Protein AF-0000000066263492 (afdb_homodimer)

pLDDT: mean 86.63, std 15.53, range [42.28, 98.81]

Structure (mmCIF, N/CA/C/O backbone):
data_AF-0000000066263492-model_v1
#
loop_
_entity.id
_entity.type
_entity.pdbx_description
1 polymer 'Golgi apparatus membrane protein tvp15'
#
loop_
_atom_site.group_PDB
_atom_site.id
_atom_site.type_symbol
_atom_site.label_atom_id
_atom_site.label_alt_id
_atom_site.label_comp_id
_atom_site.label_asym_id
_atom_site.label_entity_id
_atom_site.label_seq_id
_atom_site.pdbx_PDB_ins_code
_atom_site.Cartn_x
_atom_site.Cartn_y
_atom_site.Cartn_z
_atom_site.occupancy
_atom_site.B_iso_or_equiv
_atom_site.auth_seq_id
_atom_site.auth_comp_id
_atom_site.auth_asym_id
_atom_site.auth_atom_id
_atom_site.pdbx_PDB_model_num
ATOM 1 N N . MET A 1 1 ? -30.781 4.098 5.168 1 52.62 1 MET A N 1
ATOM 2 C CA . MET A 1 1 ? -29.562 3.947 5.945 1 52.62 1 MET A CA 1
ATOM 3 C C . MET A 1 1 ? -28.641 5.141 5.73 1 52.62 1 MET A C 1
ATOM 5 O O . MET A 1 1 ? -28.5 5.637 4.609 1 52.62 1 MET A O 1
ATOM 9 N N . ASP A 1 2 ? -28.203 5.852 6.75 1 71.56 2 ASP A N 1
ATOM 10 C CA . ASP A 1 2 ? -27.266 6.969 6.719 1 71.56 2 ASP A CA 1
ATOM 11 C C . ASP A 1 2 ? -26 6.598 5.945 1 71.56 2 ASP A C 1
ATOM 13 O O . ASP A 1 2 ? -25.438 5.516 6.141 1 71.56 2 ASP A O 1
ATOM 17 N N . LYS A 1 3 ? -25.781 7.125 4.801 1 74.19 3 LYS A N 1
ATOM 18 C CA . LYS A 1 3 ? -24.672 6.852 3.898 1 74.19 3 LYS A CA 1
ATOM 19 C C . LYS A 1 3 ? -23.375 6.645 4.672 1 74.19 3 LYS A C 1
ATOM 21 O O . LYS A 1 3 ? -22.516 5.875 4.25 1 74.19 3 LYS A O 1
ATOM 26 N N . THR A 1 4 ? -23.234 7.254 5.77 1 74.31 4 THR A N 1
ATOM 27 C CA . THR A 1 4 ? -22.062 7.066 6.609 1 74.31 4 THR A CA 1
ATOM 28 C C . THR A 1 4 ? -21.984 5.633 7.125 1 74.31 4 THR A C 1
ATOM 30 O O . THR A 1 4 ? -20.906 5.047 7.191 1 74.31 4 THR A O 1
ATOM 33 N N . LYS A 1 5 ? -23.219 5.207 7.375 1 83.38 5 LYS A N 1
ATOM 34 C CA . LYS A 1 5 ? -23.25 3.836 7.879 1 83.38 5 LYS A CA 1
ATOM 35 C C . LYS A 1 5 ? -22.953 2.832 6.77 1 83.38 5 LYS A C 1
ATOM 37 O O . LYS A 1 5 ? -22.375 1.775 7.02 1 83.38 5 LYS A O 1
ATOM 42 N N . MET A 1 6 ? -23.328 3.246 5.582 1 85.31 6 MET A N 1
ATOM 43 C CA . MET A 1 6 ? -23.062 2.371 4.445 1 85.31 6 MET A CA 1
ATOM 44 C C . MET A 1 6 ? -21.562 2.258 4.184 1 85.31 6 MET A C 1
ATOM 46 O O . MET A 1 6 ? -21.047 1.155 4.008 1 85.31 6 MET A O 1
ATOM 50 N N . PHE A 1 7 ? -20.859 3.367 4.211 1 89.06 7 PHE A N 1
ATOM 51 C CA . PHE A 1 7 ? -19.422 3.35 3.957 1 89.06 7 PHE A CA 1
ATOM 52 C C . PHE A 1 7 ? -18.688 2.646 5.086 1 89.06 7 PHE A C 1
ATOM 54 O O . PHE A 1 7 ? -17.688 1.957 4.848 1 89.06 7 PHE A O 1
ATOM 61 N N . SER A 1 8 ? -19.172 2.871 6.25 1 89.88 8 SER A N 1
ATOM 62 C CA . SER A 1 8 ? -18.562 2.178 7.379 1 89.88 8 SER A CA 1
ATOM 63 C C . SER A 1 8 ? -18.734 0.667 7.254 1 89.88 8 SER A C 1
A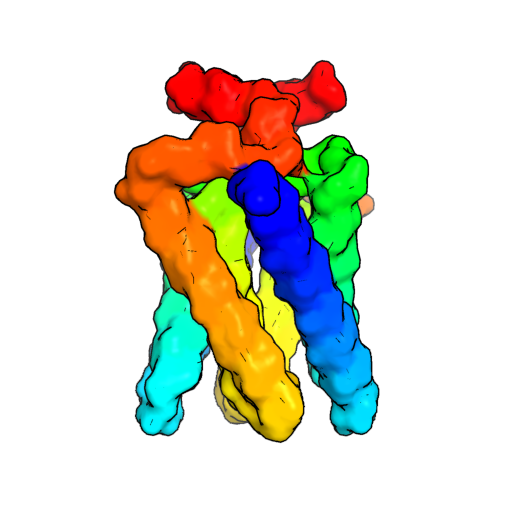TOM 65 O O . SER A 1 8 ? -17.812 -0.091 7.551 1 89.88 8 SER A O 1
ATOM 67 N N . ALA A 1 9 ? -19.875 0.256 6.848 1 92.75 9 ALA A N 1
ATOM 68 C CA . ALA A 1 9 ? -20.141 -1.168 6.645 1 92.75 9 ALA A CA 1
ATOM 69 C C . ALA A 1 9 ? -19.25 -1.736 5.543 1 92.75 9 ALA A C 1
ATOM 71 O O . ALA A 1 9 ? -18.703 -2.842 5.676 1 92.75 9 ALA A O 1
ATOM 72 N N . ILE A 1 10 ? -19.078 -1.008 4.465 1 95.12 10 ILE A N 1
ATOM 73 C CA . ILE A 1 10 ? -18.219 -1.428 3.371 1 95.12 10 ILE A CA 1
ATOM 74 C C . ILE A 1 10 ? -16.781 -1.562 3.873 1 95.12 10 ILE A C 1
ATOM 76 O O . ILE A 1 10 ? -16.109 -2.561 3.6 1 95.12 10 ILE A O 1
ATOM 80 N N . ASN A 1 11 ? -16.328 -0.599 4.637 1 95.44 11 ASN A N 1
ATOM 81 C CA . ASN A 1 11 ? -14.961 -0.639 5.168 1 95.44 11 ASN A CA 1
ATOM 82 C C . ASN A 1 11 ? -14.758 -1.829 6.102 1 95.44 11 ASN A C 1
ATOM 84 O O . ASN A 1 11 ? -13.711 -2.48 6.062 1 95.44 11 ASN A O 1
ATOM 88 N N . LEU A 1 12 ? -15.742 -2.082 6.934 1 96.19 12 LEU A N 1
ATOM 89 C CA . LEU A 1 12 ? -15.664 -3.244 7.812 1 96.19 12 LEU A CA 1
ATOM 90 C C . LEU A 1 12 ? -15.633 -4.535 7.004 1 96.19 12 LEU A C 1
ATOM 92 O O . LEU A 1 12 ? -14.867 -5.449 7.32 1 96.19 12 LEU A O 1
ATOM 96 N N . GLY A 1 13 ? -16.438 -4.57 6.008 1 97.88 13 GLY A N 1
ATOM 97 C CA . GLY A 1 13 ? -16.438 -5.723 5.125 1 97.88 13 GLY A CA 1
ATOM 98 C C . GLY A 1 13 ? -15.117 -5.934 4.414 1 97.88 13 GLY A C 1
ATOM 99 O O . GLY A 1 13 ? -14.578 -7.043 4.402 1 97.88 13 GLY A O 1
ATOM 100 N N . VAL A 1 14 ? -14.602 -4.844 3.846 1 98.38 14 VAL A N 1
ATOM 101 C CA . VAL A 1 14 ? -13.32 -4.902 3.139 1 98.38 14 VAL A CA 1
ATOM 102 C C . VAL A 1 14 ? -12.219 -5.34 4.098 1 98.38 14 VAL A C 1
ATOM 104 O O . VAL A 1 14 ? -11.414 -6.215 3.771 1 98.38 14 VAL A O 1
ATOM 107 N N . GLY A 1 15 ? -12.18 -4.707 5.262 1 98.44 15 GLY A N 1
ATOM 108 C CA . GLY A 1 15 ? -11.211 -5.133 6.258 1 98.44 15 GLY A CA 1
ATOM 109 C C . GLY A 1 15 ? -11.336 -6.602 6.621 1 98.44 15 GLY A C 1
ATOM 110 O O . GLY A 1 15 ? -10.328 -7.301 6.746 1 98.44 15 GLY A O 1
ATOM 111 N N . GLY A 1 16 ? -12.531 -7.043 6.809 1 98.62 16 GLY A N 1
ATOM 112 C CA . GLY A 1 16 ? -12.766 -8.453 7.086 1 98.62 16 GLY A CA 1
ATOM 113 C C . GLY A 1 16 ? -12.266 -9.367 5.984 1 98.62 16 GLY A C 1
ATOM 114 O O . GLY A 1 16 ? -11.695 -10.422 6.258 1 98.62 16 GLY A O 1
ATOM 115 N N . ILE A 1 17 ? -12.5 -8.961 4.785 1 98.81 17 ILE A N 1
ATOM 116 C CA . ILE A 1 17 ? -12.031 -9.734 3.641 1 98.81 17 ILE A CA 1
ATOM 117 C C . ILE A 1 17 ? -10.508 -9.805 3.648 1 98.81 17 ILE A C 1
ATOM 119 O O . ILE A 1 17 ? -9.93 -10.859 3.373 1 98.81 17 ILE A O 1
ATOM 123 N N . PHE A 1 18 ? -9.844 -8.672 3.932 1 98.81 18 PHE A N 1
ATOM 124 C CA . PHE A 1 18 ? -8.391 -8.688 4.027 1 98.81 18 PHE A CA 1
ATOM 125 C C . PHE A 1 18 ? -7.922 -9.695 5.07 1 98.81 18 PHE A C 1
ATOM 127 O O . PHE A 1 18 ? -7.062 -10.539 4.793 1 98.81 18 PHE A O 1
ATOM 134 N N . VAL A 1 19 ? -8.523 -9.672 6.219 1 98.62 19 VAL A N 1
ATOM 135 C CA . VAL A 1 19 ? -8.109 -10.547 7.312 1 98.62 19 VAL A CA 1
ATOM 136 C C . VAL A 1 19 ? -8.359 -12 6.926 1 98.62 19 VAL A C 1
ATOM 138 O O . VAL A 1 19 ? -7.473 -12.852 7.082 1 98.62 19 VAL A O 1
ATOM 141 N N . LEU A 1 20 ? -9.484 -12.234 6.391 1 98.44 20 LEU A N 1
ATOM 142 C CA . LEU A 1 20 ? -9.82 -13.594 5.965 1 98.44 20 LEU A CA 1
ATOM 143 C C . LEU A 1 20 ? -8.852 -14.078 4.891 1 98.44 20 LEU A C 1
ATOM 145 O O . LEU A 1 20 ? -8.352 -15.203 4.969 1 98.44 20 LEU A O 1
ATOM 149 N N . SER A 1 21 ? -8.609 -13.305 3.922 1 98.31 21 SER A N 1
ATOM 150 C CA . SER A 1 21 ? -7.727 -13.672 2.822 1 98.31 21 SER A CA 1
ATOM 151 C C . SER A 1 21 ? -6.305 -13.914 3.316 1 98.31 21 SER A C 1
ATOM 153 O O . SER A 1 21 ? -5.617 -14.812 2.83 1 98.31 21 SER A O 1
ATOM 155 N N . GLY A 1 22 ? -5.871 -13.062 4.23 1 97.75 22 GLY A N 1
ATOM 156 C CA . GLY A 1 22 ? -4.57 -13.297 4.832 1 97.75 22 GLY A CA 1
ATOM 157 C C . GLY A 1 22 ? -4.477 -14.633 5.547 1 97.75 22 GLY A C 1
ATOM 158 O O . GLY A 1 22 ? -3.484 -15.352 5.398 1 97.75 22 GLY A O 1
ATOM 159 N N . PHE A 1 23 ? -5.523 -14.945 6.246 1 97.12 23 PHE A N 1
ATOM 160 C CA . PHE A 1 23 ? -5.539 -16.219 6.957 1 97.12 23 PHE A CA 1
ATOM 161 C C . PHE A 1 23 ? -5.504 -17.391 5.977 1 97.12 23 PHE A C 1
ATOM 163 O O . PHE A 1 23 ? -4.809 -18.375 6.203 1 97.12 23 PHE A O 1
ATOM 170 N N . ILE A 1 24 ? -6.25 -17.281 4.957 1 96.19 24 ILE A N 1
ATOM 171 C CA . ILE A 1 24 ? -6.25 -18.328 3.941 1 96.19 24 ILE A CA 1
ATOM 172 C C . ILE A 1 24 ? -4.844 -18.484 3.367 1 96.19 24 ILE A C 1
ATOM 174 O O . ILE A 1 24 ? -4.371 -19.609 3.178 1 96.19 24 ILE A O 1
ATOM 178 N N . LYS A 1 25 ? -4.207 -17.359 3.141 1 94.69 25 LYS A N 1
ATOM 179 C CA . LYS A 1 25 ? -2.875 -17.375 2.541 1 94.69 25 LYS A CA 1
ATOM 180 C C . LYS A 1 25 ? -1.855 -18.016 3.48 1 94.69 25 LYS A C 1
ATOM 182 O O . LYS A 1 25 ? -0.851 -18.578 3.029 1 94.69 25 LYS A O 1
ATOM 187 N N . LEU A 1 26 ? -2.08 -18.016 4.785 1 93.88 26 LEU A N 1
ATOM 188 C CA . LEU A 1 26 ? -1.185 -18.625 5.754 1 93.88 26 LEU A CA 1
ATOM 189 C C . LEU A 1 26 ? -1.15 -20.141 5.574 1 93.88 26 LEU A C 1
ATOM 191 O O . LEU A 1 26 ? -0.164 -20.797 5.93 1 93.88 26 LEU A O 1
ATOM 195 N N . PHE A 1 27 ? -2.139 -20.75 4.992 1 90.94 27 PHE A N 1
ATOM 196 C CA . PHE A 1 27 ? -2.252 -22.203 4.871 1 90.94 27 PHE A CA 1
ATOM 197 C C . PHE A 1 27 ? -1.495 -22.703 3.646 1 90.94 27 PHE A C 1
ATOM 199 O O . PHE A 1 27 ? -1.379 -23.906 3.436 1 90.94 27 PHE A O 1
ATOM 206 N N . SER A 1 28 ? -0.99 -21.828 2.812 1 85.19 28 SER A N 1
ATOM 207 C CA . SER A 1 28 ? -0.169 -22.25 1.681 1 85.19 28 SER A CA 1
ATOM 208 C C . SER A 1 28 ? 1.182 -22.781 2.145 1 85.19 28 SER A C 1
ATOM 210 O O . SER A 1 28 ? 1.917 -23.391 1.363 1 85.19 28 SER A O 1
ATOM 212 N N . PHE A 1 29 ? 1.51 -22.656 3.414 1 84.5 29 PHE A N 1
ATOM 213 C CA . PHE A 1 29 ? 2.699 -23.203 4.059 1 84.5 29 PHE A CA 1
ATOM 214 C C . PHE A 1 29 ? 3.957 -22.812 3.291 1 84.5 29 PHE A C 1
ATOM 216 O O . PHE A 1 29 ? 4.77 -23.672 2.947 1 84.5 29 PHE A O 1
ATOM 223 N N . SER A 1 30 ? 4.164 -21.656 2.824 1 90.81 30 SER A N 1
ATOM 224 C CA . SER A 1 30 ? 5.344 -21.016 2.25 1 90.81 30 SER A CA 1
ATOM 225 C C . SER A 1 30 ? 5.727 -19.75 3.029 1 90.81 30 SER A C 1
ATOM 227 O O . SER A 1 30 ? 4.859 -18.969 3.412 1 90.81 30 SER A O 1
ATOM 229 N N . PHE A 1 31 ? 7.004 -19.656 3.262 1 92.38 31 PHE A N 1
ATOM 230 C CA . PHE A 1 31 ? 7.5 -18.531 4.043 1 92.38 31 PHE A CA 1
ATOM 231 C C . PHE A 1 31 ? 7.094 -17.203 3.406 1 92.38 31 PHE A C 1
ATOM 233 O O . PHE A 1 31 ? 6.656 -16.281 4.098 1 92.38 31 PHE A O 1
ATOM 240 N N . VAL A 1 32 ? 7.258 -17.125 2.078 1 92.25 32 VAL A N 1
ATOM 241 C CA . VAL A 1 32 ? 6.957 -15.875 1.377 1 92.25 32 VAL A CA 1
ATOM 242 C C . VAL A 1 32 ? 5.465 -15.57 1.485 1 92.25 32 VAL A C 1
ATOM 244 O O . VAL A 1 32 ? 5.074 -14.422 1.719 1 92.25 32 VAL A O 1
ATOM 247 N N . ASN A 1 33 ? 4.641 -16.609 1.447 1 93.06 33 ASN A N 1
ATOM 248 C CA . ASN A 1 33 ? 3.199 -16.438 1.579 1 93.06 33 ASN A CA 1
ATOM 249 C C . ASN A 1 33 ? 2.812 -16.016 2.994 1 93.06 33 ASN A C 1
ATOM 251 O O . ASN A 1 33 ? 1.877 -15.234 3.18 1 93.06 33 ASN A O 1
ATOM 255 N N . ALA A 1 34 ? 3.527 -16.562 3.871 1 95.19 34 ALA A N 1
ATOM 256 C CA . ALA A 1 34 ? 3.246 -16.188 5.254 1 95.19 34 ALA A CA 1
ATOM 257 C C . ALA A 1 34 ? 3.531 -14.711 5.492 1 95.19 34 ALA A C 1
ATOM 259 O O . ALA A 1 34 ? 2.756 -14.016 6.156 1 95.19 34 ALA A O 1
ATOM 260 N N . LEU A 1 35 ? 4.652 -14.289 4.93 1 96.38 35 LEU A N 1
ATOM 261 C CA . LEU A 1 35 ? 4.996 -12.875 5.078 1 96.38 35 LEU A CA 1
ATOM 262 C C . LEU A 1 35 ? 3.943 -11.984 4.426 1 96.38 35 LEU A C 1
ATOM 264 O O . LEU A 1 35 ? 3.488 -11.016 5.027 1 96.38 35 LEU A O 1
ATOM 268 N N . LEU A 1 36 ? 3.594 -12.32 3.273 1 97.12 36 LEU A N 1
ATOM 269 C CA . LEU A 1 36 ? 2.582 -11.555 2.557 1 97.12 36 LEU A CA 1
ATOM 270 C C . LEU A 1 36 ? 1.249 -11.586 3.299 1 97.12 36 LEU A C 1
ATOM 272 O O . LEU A 1 36 ? 0.553 -10.57 3.379 1 97.12 36 LEU A O 1
ATOM 276 N N . ALA A 1 37 ? 0.917 -12.766 3.852 1 97.62 37 ALA A N 1
ATOM 277 C CA . ALA A 1 37 ? -0.315 -12.93 4.621 1 97.62 37 ALA A CA 1
ATOM 278 C C . ALA A 1 37 ? -0.345 -11.984 5.816 1 97.62 37 ALA A C 1
ATOM 280 O O . ALA A 1 37 ? -1.379 -11.383 6.113 1 97.62 37 ALA A O 1
ATOM 281 N N . LEU A 1 38 ? 0.738 -11.883 6.426 1 98.06 38 LEU A N 1
ATOM 282 C CA . LEU A 1 38 ? 0.81 -11.008 7.59 1 98.06 38 LEU A CA 1
ATOM 283 C C . LEU A 1 38 ? 0.554 -9.555 7.199 1 98.06 38 LEU A C 1
ATOM 285 O O . LEU A 1 38 ? -0.16 -8.836 7.898 1 98.06 38 LEU A O 1
ATOM 289 N N . PHE A 1 39 ? 1.12 -9.156 6.094 1 98.44 39 PHE A N 1
ATOM 290 C CA . PHE A 1 39 ? 0.859 -7.801 5.617 1 98.44 39 PHE A CA 1
ATOM 291 C C . PHE A 1 39 ? -0.624 -7.605 5.324 1 98.44 39 PHE A C 1
ATOM 293 O O . PHE A 1 39 ? -1.212 -6.598 5.719 1 98.44 39 PHE A O 1
ATOM 300 N N . ILE A 1 40 ? -1.222 -8.547 4.684 1 98.56 40 ILE A N 1
ATOM 301 C CA . ILE A 1 40 ? -2.625 -8.445 4.301 1 98.56 40 ILE A CA 1
ATOM 302 C C . ILE A 1 40 ? -3.498 -8.383 5.551 1 98.56 40 ILE A C 1
ATOM 304 O O . ILE A 1 40 ? -4.453 -7.602 5.613 1 98.56 40 ILE A O 1
ATOM 308 N N . ILE A 1 41 ? -3.145 -9.094 6.551 1 98.62 41 ILE A N 1
ATOM 309 C CA . ILE A 1 41 ? -3.887 -9.102 7.805 1 98.62 41 ILE A CA 1
ATOM 310 C C . ILE A 1 41 ? -3.734 -7.75 8.5 1 98.62 41 ILE A C 1
ATOM 312 O O . ILE A 1 41 ? -4.715 -7.184 8.992 1 98.62 41 ILE A O 1
ATOM 316 N N . VAL A 1 42 ? -2.562 -7.234 8.508 1 97.88 42 VAL A N 1
ATOM 317 C CA . VAL A 1 42 ? -2.318 -5.938 9.133 1 97.88 42 VAL A CA 1
ATOM 318 C C . VAL A 1 42 ? -3.135 -4.859 8.422 1 97.88 42 VAL A C 1
ATOM 320 O O . VAL A 1 42 ? -3.752 -4.012 9.078 1 97.88 42 VAL A O 1
ATOM 323 N N . PHE A 1 43 ? -3.168 -4.898 7.117 1 98.06 43 PHE A N 1
ATOM 324 C CA . PHE A 1 43 ? -3.951 -3.932 6.355 1 98.06 43 PHE A CA 1
ATOM 325 C C . PHE A 1 43 ? -5.438 -4.07 6.668 1 98.06 43 PHE A C 1
ATOM 327 O O . PHE A 1 43 ? -6.16 -3.074 6.715 1 98.06 43 PHE A O 1
ATOM 334 N N . GLY A 1 44 ? -5.871 -5.289 6.836 1 98.38 44 GLY A N 1
ATOM 335 C CA . GLY A 1 44 ? -7.258 -5.523 7.199 1 98.38 44 GLY A CA 1
ATOM 336 C C . GLY A 1 44 ? -7.609 -5.008 8.586 1 98.38 44 GLY A C 1
ATOM 337 O O . GLY A 1 44 ? -8.602 -4.297 8.758 1 98.38 44 GLY A O 1
ATOM 338 N N . LEU A 1 45 ? -6.797 -5.32 9.539 1 97.38 45 LEU A N 1
ATOM 339 C CA . LEU A 1 45 ? -7.008 -4.859 10.906 1 97.38 45 LEU A CA 1
ATOM 340 C C . LEU A 1 45 ? -6.941 -3.336 10.984 1 97.38 45 LEU A C 1
ATOM 342 O O . LEU A 1 45 ? -7.707 -2.715 11.719 1 97.38 45 LEU A O 1
ATOM 346 N N . GLY A 1 46 ? -6.008 -2.758 10.266 1 95.62 46 GLY A N 1
ATOM 347 C CA . GLY A 1 46 ? -5.949 -1.308 10.195 1 95.62 46 GLY A CA 1
ATOM 348 C C . GLY A 1 46 ? -7.219 -0.687 9.641 1 95.62 46 GLY A C 1
ATOM 349 O O . GLY A 1 46 ? -7.715 0.307 10.172 1 95.62 46 GLY A O 1
ATOM 350 N N . THR A 1 47 ? -7.73 -1.294 8.602 1 96.19 47 THR A N 1
ATOM 351 C CA . THR A 1 47 ? -8.945 -0.784 7.977 1 96.19 47 THR A CA 1
ATOM 352 C C . THR A 1 47 ? -10.125 -0.88 8.938 1 96.19 47 THR A C 1
ATOM 354 O O . THR A 1 47 ? -10.898 0.069 9.078 1 96.19 47 THR A O 1
ATOM 357 N N . ILE A 1 48 ? -10.227 -1.981 9.648 1 95.44 48 ILE A N 1
ATOM 358 C CA . ILE A 1 48 ? -11.297 -2.17 10.617 1 95.44 48 ILE A CA 1
ATOM 359 C C . ILE A 1 48 ? -11.102 -1.222 11.797 1 95.44 48 ILE A C 1
ATOM 361 O O . ILE A 1 48 ? -12.055 -0.595 12.266 1 95.44 48 ILE A O 1
ATOM 365 N N . GLY A 1 49 ? -9.93 -1.091 12.266 1 93.69 49 GLY A N 1
ATOM 366 C CA . GLY A 1 49 ? -9.617 -0.252 13.414 1 93.69 49 GLY A CA 1
ATOM 367 C C . GLY A 1 49 ? -9.93 1.215 13.18 1 93.69 49 GLY A C 1
ATOM 368 O O . GLY A 1 49 ? -10.352 1.917 14.102 1 93.69 49 GLY A O 1
ATOM 369 N N . LEU A 1 50 ? -9.727 1.655 11.992 1 90.56 50 LEU A N 1
ATOM 370 C CA . LEU A 1 50 ? -9.969 3.059 11.68 1 90.56 50 LEU A CA 1
ATOM 371 C C . LEU A 1 50 ? -11.453 3.396 11.773 1 90.56 50 LEU A C 1
ATOM 373 O O . LEU A 1 50 ? -11.82 4.566 11.883 1 90.56 50 LEU A O 1
ATOM 377 N N . GLU A 1 51 ? -12.289 2.383 11.742 1 86.81 51 GLU A N 1
ATOM 378 C CA . GLU A 1 51 ? -13.719 2.613 11.891 1 86.81 51 GLU A CA 1
ATOM 379 C C . GLU A 1 51 ? -14.094 2.818 13.359 1 86.81 51 GLU A C 1
ATOM 381 O O . GLU A 1 51 ? -15.172 3.342 13.664 1 86.81 51 GLU A O 1
ATOM 386 N N . LYS A 1 52 ? -13.273 2.406 14.203 1 86.5 52 LYS A N 1
ATOM 387 C CA . LYS A 1 52 ? -13.539 2.551 15.625 1 86.5 52 LYS A CA 1
ATOM 388 C C . LYS A 1 52 ? -12.859 3.793 16.188 1 86.5 52 LYS A C 1
ATOM 390 O O . LYS A 1 52 ? -13.484 4.582 16.906 1 86.5 52 LYS A O 1
ATOM 395 N N . GLU A 1 53 ? -11.617 3.889 15.93 1 86.69 53 GLU A N 1
ATOM 396 C CA . GLU A 1 53 ? -10.836 5.031 16.391 1 86.69 53 GLU A CA 1
ATOM 397 C C . GLU A 1 53 ? -9.703 5.359 15.43 1 86.69 53 GLU A C 1
ATOM 399 O O . GLU A 1 53 ? -9.211 4.48 14.719 1 86.69 53 GLU A O 1
ATOM 404 N N . ILE A 1 54 ? -9.37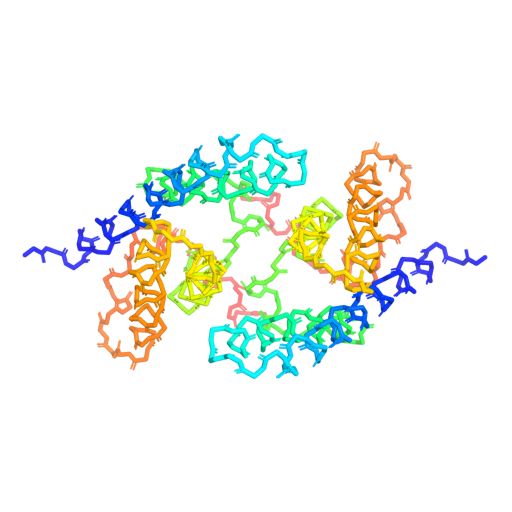5 6.652 15.469 1 83.81 54 ILE A N 1
ATOM 405 C CA . ILE A 1 54 ? -8.281 7.117 14.625 1 83.81 54 ILE A CA 1
ATOM 406 C C . ILE A 1 54 ? -7.043 7.375 15.477 1 83.81 54 ILE A C 1
ATOM 408 O O . ILE A 1 54 ? -6.93 8.422 16.125 1 83.81 54 ILE A O 1
ATOM 412 N N . PRO A 1 55 ? -6.168 6.418 15.383 1 83.25 55 PRO A N 1
ATOM 413 C CA . PRO A 1 55 ? -4.938 6.668 16.141 1 83.25 55 PRO A CA 1
ATOM 414 C C . PRO A 1 55 ? -3.994 7.633 15.43 1 83.25 55 PRO A C 1
ATOM 416 O O . PRO A 1 55 ? -3.988 7.703 14.195 1 83.25 55 PRO A O 1
ATOM 419 N N . PRO A 1 56 ? -3.227 8.344 16.203 1 82.94 56 PRO A N 1
ATOM 420 C CA . PRO A 1 56 ? -2.285 9.297 15.602 1 82.94 56 PRO A CA 1
ATOM 421 C C . PRO A 1 56 ? -1.35 8.641 14.586 1 82.94 56 PRO A C 1
ATOM 423 O O . PRO A 1 56 ? -0.962 9.281 13.602 1 82.94 56 PRO A O 1
ATOM 426 N N . ILE A 1 57 ? -1.005 7.406 14.797 1 85 57 ILE A N 1
ATOM 427 C CA . ILE A 1 57 ? -0.106 6.703 13.883 1 85 57 ILE A CA 1
ATOM 428 C C . ILE A 1 57 ? -0.755 6.582 12.508 1 85 57 ILE A C 1
ATOM 430 O O . ILE A 1 57 ? -0.071 6.648 11.484 1 85 57 ILE A O 1
ATOM 434 N N . ALA A 1 58 ? -2.016 6.488 12.477 1 86.56 58 ALA A N 1
ATOM 435 C CA . ALA A 1 58 ? -2.742 6.375 11.211 1 86.56 58 ALA A CA 1
ATOM 436 C C . ALA A 1 58 ? -2.729 7.699 10.445 1 86.56 58 ALA A C 1
ATOM 438 O O . ALA A 1 58 ? -2.67 7.711 9.219 1 86.56 58 ALA A O 1
ATOM 439 N N . ILE A 1 59 ? -2.727 8.719 11.203 1 80.56 59 ILE A N 1
ATOM 440 C CA . ILE A 1 59 ? -2.678 10.039 10.578 1 80.56 59 ILE A CA 1
ATOM 441 C C . ILE A 1 59 ? -1.289 10.281 9.992 1 80.56 59 I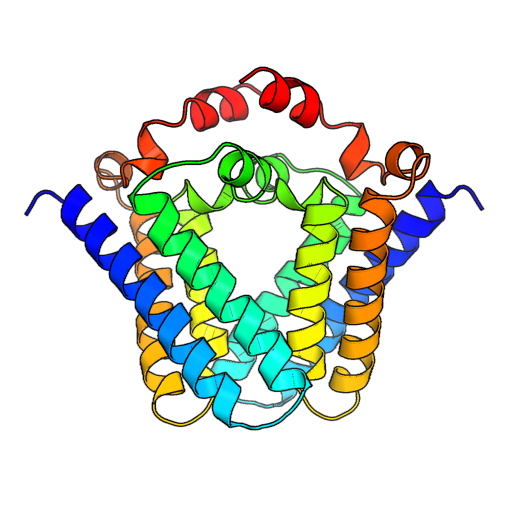LE A C 1
ATOM 443 O O . ILE A 1 59 ? -1.16 10.789 8.875 1 80.56 59 ILE A O 1
ATOM 447 N N . LYS A 1 60 ? -0.384 9.82 10.719 1 82.25 60 LYS A N 1
ATOM 448 C CA . LYS A 1 60 ? 1.002 10.047 10.32 1 82.25 60 LYS A CA 1
ATOM 449 C C . LYS A 1 60 ? 1.36 9.211 9.094 1 82.25 60 LYS A C 1
ATOM 451 O O . LYS A 1 60 ? 2.02 9.711 8.172 1 82.25 60 LYS A O 1
ATOM 456 N N . TYR A 1 61 ? 0.885 7.938 8.977 1 86.75 61 TYR A N 1
ATOM 457 C CA . TYR A 1 61 ? 1.37 7.02 7.949 1 86.75 61 TYR A CA 1
ATOM 458 C C . TYR A 1 61 ? 0.271 6.691 6.945 1 86.75 61 TYR A C 1
ATOM 460 O O . TYR A 1 61 ? 0.553 6.238 5.832 1 86.75 61 TYR A O 1
ATOM 468 N N . GLY A 1 62 ? -0.913 6.934 7.336 1 89.12 62 GLY A N 1
ATOM 469 C CA . GLY A 1 62 ? -2.012 6.465 6.504 1 89.12 62 GLY A CA 1
ATOM 470 C C . GLY A 1 62 ? -2.953 7.578 6.082 1 89.12 62 GLY A C 1
ATOM 471 O O . GLY A 1 62 ? -4.176 7.414 6.125 1 89.12 62 GLY A O 1
ATOM 472 N N . SER A 1 63 ? -2.4 8.727 5.734 1 85.81 63 SER A N 1
ATOM 473 C CA . SER A 1 63 ? -3.246 9.867 5.406 1 85.81 63 SER A CA 1
ATOM 474 C C . SER A 1 63 ? -4.145 9.57 4.211 1 85.81 63 SER A C 1
ATOM 476 O O . SER A 1 63 ? -5.262 10.078 4.125 1 85.81 63 SER A O 1
ATOM 478 N N . PHE A 1 64 ? -3.67 8.656 3.336 1 90.38 64 PHE A N 1
ATOM 479 C CA . PHE A 1 64 ? -4.449 8.305 2.154 1 90.38 64 PHE A CA 1
ATOM 480 C C . PHE A 1 64 ? -5.75 7.617 2.547 1 90.38 64 PHE A C 1
ATOM 482 O O . PHE A 1 64 ? -6.738 7.68 1.814 1 90.38 64 PHE A O 1
ATOM 489 N N . MET A 1 65 ? -5.805 7.078 3.768 1 90.62 65 MET A N 1
ATOM 490 C CA . MET A 1 65 ? -6.98 6.32 4.195 1 90.62 65 MET A CA 1
ATOM 491 C C . MET A 1 65 ? -8.109 7.258 4.602 1 90.62 65 MET A C 1
ATOM 493 O O . MET A 1 65 ? -9.25 6.82 4.77 1 90.62 65 MET A O 1
ATOM 497 N N . PHE A 1 66 ? -7.859 8.5 4.676 1 86.69 66 PHE A N 1
ATOM 498 C CA . PHE A 1 66 ? -8.859 9.461 5.137 1 86.69 66 PHE A CA 1
ATOM 499 C C . PHE A 1 66 ? -9.453 10.234 3.961 1 86.69 66 PHE A C 1
ATOM 501 O O . PHE A 1 66 ? -10.094 11.266 4.152 1 86.69 66 PHE A O 1
ATOM 508 N N . SER A 1 67 ? -9.219 9.742 2.83 1 86.38 67 SER A N 1
ATOM 509 C CA . SER A 1 67 ? -9.82 10.273 1.61 1 86.38 67 SER A CA 1
ATOM 510 C C . SER A 1 67 ? -10.469 9.164 0.788 1 86.38 67 SER A C 1
ATOM 512 O O . SER A 1 67 ? -10.055 8.008 0.855 1 86.38 67 SER A O 1
ATOM 514 N N . PHE A 1 68 ? -11.445 9.57 0.005 1 89.69 68 PHE A N 1
ATOM 515 C CA . PHE A 1 68 ? -12.109 8.594 -0.854 1 89.69 68 PHE A CA 1
ATOM 516 C C . PHE A 1 68 ? -11.164 8.094 -1.94 1 89.69 68 PHE A C 1
ATOM 518 O O . PHE A 1 68 ? -11.102 6.895 -2.209 1 89.69 68 PHE A O 1
ATOM 525 N N . LEU A 1 69 ? -10.492 8.992 -2.479 1 90.75 69 LEU A N 1
ATOM 526 C CA . LEU A 1 69 ? -9.602 8.625 -3.576 1 90.75 69 LEU A CA 1
ATOM 527 C C . LEU A 1 69 ? -8.453 7.754 -3.078 1 90.75 69 LEU A C 1
ATOM 529 O O . LEU A 1 69 ? -8.125 6.738 -3.697 1 90.75 69 LEU A O 1
ATOM 533 N N . GLY A 1 70 ? -7.875 8.203 -1.989 1 92.88 70 GLY A N 1
ATOM 534 C CA . GLY A 1 70 ? -6.781 7.422 -1.433 1 92.88 70 GLY A CA 1
ATOM 535 C C . GLY A 1 70 ? -7.195 6.023 -1.015 1 92.88 70 GLY A C 1
ATOM 536 O O . GLY A 1 70 ? -6.535 5.047 -1.369 1 92.88 70 GLY A O 1
ATOM 537 N N . ARG A 1 71 ? -8.266 5.988 -0.334 1 94.19 71 ARG A N 1
ATOM 538 C CA . ARG A 1 71 ? -8.781 4.699 0.113 1 94.19 71 ARG A CA 1
ATOM 539 C C . ARG A 1 71 ? -9.211 3.842 -1.071 1 94.19 71 ARG A C 1
ATOM 541 O O . ARG A 1 71 ? -8.969 2.633 -1.087 1 94.19 71 ARG A O 1
ATOM 548 N N . GLY A 1 72 ? -9.852 4.449 -1.983 1 96.19 72 GLY A N 1
ATOM 549 C CA . GLY A 1 72 ? -10.258 3.738 -3.186 1 96.19 72 GLY A CA 1
ATOM 550 C C . GLY A 1 72 ? -9.086 3.137 -3.943 1 96.19 72 GLY A C 1
ATOM 551 O O . GLY A 1 72 ? -9.141 1.975 -4.352 1 96.19 72 GLY A O 1
ATOM 552 N N . PHE A 1 73 ? -8.055 3.922 -4.102 1 96.88 73 PHE A N 1
ATOM 553 C CA . PHE A 1 73 ? -6.844 3.457 -4.766 1 96.88 73 PHE A CA 1
ATOM 554 C C . PHE A 1 73 ? -6.25 2.262 -4.031 1 96.88 73 PHE A C 1
ATOM 556 O O . PHE A 1 73 ? -5.844 1.281 -4.66 1 96.88 73 PHE A O 1
ATOM 563 N N . PHE A 1 74 ? -6.242 2.324 -2.738 1 98 74 PHE A N 1
ATOM 564 C CA . PHE A 1 74 ? -5.703 1.246 -1.917 1 98 74 PHE A CA 1
ATOM 565 C C . PHE A 1 74 ? -6.535 -0.021 -2.072 1 98 74 PHE A C 1
ATOM 567 O O . PHE A 1 74 ? -5.988 -1.111 -2.252 1 98 74 PHE A O 1
ATOM 574 N N . TYR A 1 75 ? -7.816 0.127 -1.999 1 98.62 75 TYR A N 1
ATOM 575 C CA . TYR A 1 75 ? -8.695 -1.024 -2.164 1 98.62 75 TYR A CA 1
ATOM 576 C C . TYR A 1 75 ? -8.539 -1.638 -3.551 1 98.62 75 TYR A C 1
ATOM 578 O O . TYR A 1 75 ? -8.516 -2.861 -3.695 1 98.62 75 TYR A O 1
ATOM 586 N N . ALA A 1 76 ? -8.445 -0.806 -4.527 1 98.44 76 ALA A N 1
ATOM 587 C CA . ALA A 1 76 ? -8.281 -1.313 -5.887 1 98.44 76 ALA A CA 1
ATOM 588 C C . ALA A 1 76 ? -6.973 -2.086 -6.031 1 98.44 76 ALA A C 1
ATOM 590 O O . ALA A 1 76 ? -6.941 -3.16 -6.637 1 98.44 76 ALA A O 1
ATOM 591 N N . PHE A 1 77 ? -5.922 -1.579 -5.461 1 98.56 77 PHE A N 1
ATOM 592 C CA . PHE A 1 77 ? -4.629 -2.25 -5.496 1 98.56 77 PHE A CA 1
ATOM 593 C C . PHE A 1 77 ? -4.699 -3.598 -4.785 1 98.56 77 PHE A C 1
ATOM 595 O O . PHE A 1 77 ? -4.355 -4.629 -5.363 1 98.56 77 PHE A O 1
ATOM 602 N N . MET A 1 78 ? -5.129 -3.523 -3.531 1 98.62 78 MET A N 1
ATOM 603 C CA . MET A 1 78 ? -5.199 -4.75 -2.744 1 98.62 78 MET A CA 1
ATOM 604 C C . MET A 1 78 ? -6.188 -5.734 -3.363 1 98.62 78 MET A C 1
ATOM 606 O O . MET A 1 78 ? -5.965 -6.949 -3.326 1 98.62 78 MET A O 1
ATOM 610 N N . GLY A 1 79 ? -7.316 -5.16 -3.836 1 98.75 79 GLY A N 1
ATOM 611 C CA . GLY A 1 79 ? -8.281 -6.02 -4.508 1 98.75 79 GLY A CA 1
ATOM 612 C C . GLY A 1 79 ? -7.699 -6.734 -5.715 1 98.75 79 GLY A C 1
ATOM 613 O O . GLY A 1 79 ? -7.945 -7.926 -5.91 1 98.75 79 GLY A O 1
ATOM 614 N N . THR A 1 80 ? -6.965 -6.008 -6.523 1 98.25 80 THR A N 1
ATOM 615 C CA . THR A 1 80 ? -6.324 -6.621 -7.684 1 98.25 80 THR A CA 1
ATOM 616 C C . THR A 1 80 ? -5.32 -7.684 -7.246 1 98.25 80 THR A C 1
ATOM 618 O O . THR A 1 80 ? -5.23 -8.75 -7.859 1 98.25 80 THR A O 1
ATOM 621 N N . LEU A 1 81 ? -4.566 -7.406 -6.246 1 97.75 81 LEU A N 1
ATOM 622 C CA . LEU A 1 81 ? -3.615 -8.367 -5.707 1 97.75 81 LEU A CA 1
ATOM 623 C C . LEU A 1 81 ? -4.316 -9.664 -5.305 1 97.75 81 LEU A C 1
ATOM 625 O O . LEU A 1 81 ? -3.912 -10.75 -5.723 1 97.75 81 LEU A O 1
ATOM 629 N N . LEU A 1 82 ? -5.363 -9.523 -4.543 1 98.06 82 LEU A N 1
ATOM 630 C CA . LEU A 1 82 ? -6.086 -10.711 -4.086 1 98.06 82 LEU A CA 1
ATOM 631 C C . LEU A 1 82 ? -6.781 -11.406 -5.25 1 98.06 82 LEU A C 1
ATOM 633 O O . LEU A 1 82 ? -6.879 -12.633 -5.277 1 98.06 82 LEU A O 1
ATOM 637 N N . PHE A 1 83 ? -7.254 -10.594 -6.121 1 97.12 83 PHE A N 1
ATOM 638 C CA . PHE A 1 83 ? -7.93 -11.125 -7.297 1 97.12 83 PHE A CA 1
ATOM 639 C C . PHE A 1 83 ? -6.984 -11.984 -8.125 1 97.12 83 PHE A C 1
ATOM 641 O O . PHE A 1 83 ? -7.414 -12.914 -8.805 1 97.12 83 PHE A O 1
ATOM 648 N N . SER A 1 84 ? -5.699 -11.672 -8.102 1 95.06 84 SER A N 1
ATOM 649 C CA . SER A 1 84 ? -4.703 -12.383 -8.898 1 95.06 84 SER A CA 1
ATOM 650 C C . SER A 1 84 ? -4.422 -13.766 -8.32 1 95.06 84 SER A C 1
ATOM 652 O O . SER A 1 84 ? -3.77 -14.594 -8.969 1 95.06 84 SER A O 1
ATOM 654 N N . TYR A 1 85 ? -4.891 -13.969 -7.156 1 92.62 85 TYR A N 1
ATOM 655 C CA . TYR A 1 85 ? -4.707 -15.289 -6.562 1 92.62 85 TYR A CA 1
ATOM 656 C C . TYR A 1 85 ? -5.77 -16.266 -7.059 1 92.62 85 TYR A C 1
ATOM 658 O O . TYR A 1 85 ? -6.473 -15.977 -8.031 1 92.62 85 TYR A O 1
ATOM 666 N N . SER A 1 86 ? -5.773 -17.453 -6.562 1 88.06 86 SER A N 1
ATOM 667 C CA . SER A 1 86 ? -6.719 -18.469 -7.023 1 88.06 86 SER A CA 1
ATOM 668 C C . SER A 1 86 ? -7.719 -18.828 -5.93 1 88.06 86 SER A C 1
ATOM 670 O O . SER A 1 86 ? -7.559 -18.422 -4.777 1 88.06 86 SER A O 1
ATOM 672 N N . GLY A 1 87 ? -8.844 -19.375 -6.398 1 91.19 87 GLY A N 1
ATOM 673 C CA . GLY A 1 87 ? -9.812 -19.906 -5.457 1 91.19 87 GLY A CA 1
ATOM 674 C C . GLY A 1 87 ? -10.727 -18.828 -4.879 1 91.19 87 GLY A C 1
ATOM 675 O O . GLY A 1 87 ? -11.117 -17.891 -5.578 1 91.19 87 GLY A O 1
ATOM 676 N N . PHE A 1 88 ? -11.094 -19.062 -3.604 1 95.88 88 PHE A N 1
ATOM 677 C CA . PHE A 1 88 ? -12.023 -18.203 -2.895 1 95.88 88 PHE A CA 1
ATOM 678 C C . PHE A 1 88 ? -11.445 -16.812 -2.721 1 95.88 88 PHE A C 1
ATOM 680 O O . PHE A 1 88 ? -12.172 -15.812 -2.781 1 95.88 88 PHE A O 1
ATOM 687 N N . THR A 1 89 ? -10.172 -16.766 -2.561 1 96.81 89 THR A N 1
ATOM 688 C CA . THR A 1 89 ? -9.508 -15.484 -2.373 1 96.81 89 THR A CA 1
ATOM 689 C C . THR A 1 89 ? -9.648 -14.617 -3.619 1 96.81 89 THR A C 1
ATOM 691 O O . THR A 1 89 ? -9.766 -13.391 -3.516 1 96.81 89 THR A O 1
ATOM 694 N N . SER A 1 90 ? -9.664 -15.234 -4.781 1 97 90 SER A N 1
ATOM 695 C CA . SER A 1 90 ? -9.852 -14.484 -6.016 1 97 90 SER A CA 1
ATOM 696 C C . SER A 1 90 ? -11.211 -13.797 -6.047 1 97 90 SER A C 1
ATOM 698 O O . SER A 1 90 ? -11.32 -12.641 -6.457 1 97 90 SER A O 1
ATOM 700 N N . PHE A 1 91 ? -12.156 -14.492 -5.582 1 98.06 91 PHE A N 1
ATOM 701 C CA . PHE A 1 91 ? -13.508 -13.938 -5.535 1 98.06 91 PHE A CA 1
ATOM 702 C C . PHE A 1 91 ? -13.578 -12.773 -4.559 1 98.06 91 PHE A C 1
ATOM 704 O O . PHE A 1 91 ? -14.133 -11.719 -4.879 1 98.06 91 PHE A O 1
ATOM 711 N N . LEU A 1 92 ? -12.984 -12.953 -3.412 1 98.44 92 LEU A N 1
ATOM 712 C CA . LEU A 1 92 ? -12.961 -11.898 -2.406 1 98.44 92 LEU A CA 1
ATOM 713 C C . LEU A 1 92 ? -12.227 -10.672 -2.928 1 98.44 92 LEU A C 1
ATOM 715 O O . LEU A 1 92 ? -12.664 -9.539 -2.701 1 98.44 92 LEU A O 1
ATOM 719 N N . GLY A 1 93 ? -11.133 -10.93 -3.619 1 98.44 93 GLY A N 1
ATOM 720 C CA . GLY A 1 93 ? -10.367 -9.836 -4.203 1 98.44 93 GLY A CA 1
ATOM 721 C C . GLY A 1 93 ? -11.156 -9.039 -5.219 1 98.44 93 GLY A C 1
ATOM 722 O O . GLY A 1 93 ? -11.047 -7.809 -5.273 1 98.44 93 GLY A O 1
ATOM 723 N N . PHE A 1 94 ? -11.945 -9.766 -5.957 1 98.19 94 PHE A N 1
ATOM 724 C CA . PHE A 1 94 ? -12.789 -9.102 -6.941 1 98.19 94 PHE A CA 1
ATOM 725 C C . PHE A 1 94 ? -13.766 -8.148 -6.258 1 98.19 94 PHE A C 1
ATOM 727 O O . PHE A 1 94 ? -13.969 -7.027 -6.723 1 98.19 94 PHE A O 1
ATOM 734 N N . LEU A 1 95 ? -14.32 -8.57 -5.211 1 98.62 95 LEU A N 1
ATOM 735 C CA . LEU A 1 95 ? -15.25 -7.727 -4.469 1 98.62 95 LEU A CA 1
ATOM 736 C C . LEU A 1 95 ? -14.547 -6.473 -3.951 1 98.62 95 LEU A C 1
ATOM 738 O O . LEU A 1 95 ? -15.094 -5.371 -4.027 1 98.62 95 LEU A O 1
ATOM 742 N N . VAL A 1 96 ? -13.383 -6.656 -3.432 1 98.75 96 VAL A N 1
ATOM 743 C CA . VAL A 1 96 ? -12.625 -5.523 -2.9 1 98.75 96 VAL A CA 1
ATOM 744 C C . VAL A 1 96 ? -12.25 -4.574 -4.035 1 98.75 96 VAL A C 1
ATOM 746 O O . VAL A 1 96 ? -12.258 -3.354 -3.861 1 98.75 96 VAL A O 1
ATOM 749 N N . LEU A 1 97 ? -11.867 -5.133 -5.168 1 98.62 97 LEU A N 1
ATOM 750 C CA . LEU A 1 97 ? -11.562 -4.316 -6.336 1 98.62 97 LEU A CA 1
ATOM 751 C C . LEU A 1 97 ? -12.75 -3.453 -6.727 1 98.62 97 LEU A C 1
ATOM 753 O O . LEU A 1 97 ? -12.602 -2.264 -7.012 1 98.62 97 LEU A O 1
ATOM 757 N N . LEU A 1 98 ? -13.891 -4.008 -6.668 1 98.44 98 LEU A N 1
ATOM 758 C CA . LEU A 1 98 ? -15.102 -3.258 -6.973 1 98.44 98 LEU A CA 1
ATOM 759 C C . LEU A 1 98 ? -15.32 -2.145 -5.953 1 98.44 98 LEU A C 1
ATOM 761 O O . LEU A 1 98 ? -15.695 -1.027 -6.32 1 98.44 98 LEU A O 1
ATOM 765 N N . ALA A 1 99 ? -15.148 -2.48 -4.707 1 97.94 99 ALA A N 1
ATOM 766 C CA . ALA A 1 99 ? -15.258 -1.456 -3.674 1 97.94 99 ALA A CA 1
ATOM 767 C C . ALA A 1 99 ? -14.281 -0.314 -3.93 1 97.94 99 ALA A C 1
ATOM 769 O O . ALA A 1 99 ? -14.617 0.857 -3.744 1 97.94 99 ALA A O 1
ATOM 770 N N . GLY A 1 100 ? -13.07 -0.71 -4.336 1 98.12 100 GLY A N 1
ATOM 771 C CA . GLY A 1 100 ? -12.086 0.313 -4.656 1 98.12 100 GLY A CA 1
ATOM 772 C C . GLY A 1 100 ? -12.531 1.232 -5.777 1 98.12 100 GLY A C 1
ATOM 773 O O . GLY A 1 100 ? -12.414 2.455 -5.668 1 98.12 100 GLY A O 1
ATOM 774 N N . ILE A 1 101 ? -13.023 0.686 -6.801 1 97.38 101 ILE A N 1
ATOM 775 C CA . ILE A 1 101 ? -13.516 1.462 -7.934 1 97.38 101 ILE A CA 1
ATOM 776 C C . ILE A 1 101 ? -14.672 2.352 -7.488 1 97.38 101 ILE A C 1
ATOM 778 O O . ILE A 1 101 ? -14.742 3.525 -7.859 1 97.38 101 ILE A O 1
ATOM 782 N N . ALA A 1 102 ? -15.523 1.815 -6.723 1 95.38 102 ALA A N 1
ATOM 783 C CA . ALA A 1 102 ? -16.672 2.572 -6.215 1 95.38 102 ALA A CA 1
ATOM 784 C C . ALA A 1 102 ? -16.203 3.752 -5.363 1 95.38 102 ALA A C 1
ATOM 786 O O . ALA A 1 102 ? -16.75 4.855 -5.48 1 95.38 102 ALA A O 1
ATOM 787 N N . TYR A 1 103 ? -15.242 3.471 -4.508 1 94.88 103 TYR A N 1
ATOM 788 C CA . TYR A 1 103 ? -14.711 4.543 -3.674 1 94.88 103 TYR A CA 1
ATOM 789 C C . TYR A 1 103 ? -14.078 5.637 -4.523 1 94.88 103 TYR A C 1
ATOM 791 O O . TYR A 1 103 ? -14.273 6.824 -4.266 1 94.88 103 TYR A O 1
ATOM 799 N N . CYS A 1 104 ? -13.305 5.246 -5.512 1 95 104 CYS A N 1
ATOM 800 C CA . CYS A 1 104 ? -12.719 6.238 -6.406 1 95 104 CYS A CA 1
ATOM 801 C C . CYS A 1 104 ? -13.805 7.051 -7.102 1 95 104 CYS A C 1
ATOM 803 O O . CYS A 1 104 ? -13.68 8.273 -7.23 1 95 104 CYS A O 1
ATOM 805 N N . GLY A 1 105 ? -14.836 6.395 -7.574 1 93.5 105 GLY A N 1
ATOM 806 C CA . GLY A 1 105 ? -15.945 7.082 -8.203 1 93.5 105 GLY A CA 1
ATOM 807 C C . GLY A 1 105 ? -16.672 8.039 -7.262 1 93.5 105 GLY A C 1
ATOM 808 O O . GLY A 1 105 ? -17.094 9.117 -7.676 1 93.5 105 GLY A O 1
ATOM 809 N N . ALA A 1 106 ? -16.75 7.645 -6.02 1 90.38 106 ALA A N 1
ATOM 810 C CA . ALA A 1 106 ? -17.438 8.461 -5.023 1 90.38 106 ALA A CA 1
ATOM 811 C C . ALA A 1 106 ? -16.734 9.797 -4.82 1 90.38 106 ALA A C 1
ATOM 813 O O . ALA A 1 106 ? -17.359 10.789 -4.457 1 90.38 106 ALA A O 1
ATOM 814 N N . ASN A 1 107 ? -15.406 9.75 -5.039 1 87.56 107 ASN A N 1
ATOM 815 C CA . ASN A 1 107 ? -14.641 10.992 -4.926 1 87.56 107 ASN A CA 1
ATOM 816 C C . ASN A 1 107 ? -15.125 12.039 -5.926 1 87.56 107 ASN A C 1
ATOM 818 O O . ASN A 1 107 ? -14.969 13.242 -5.695 1 87.56 107 ASN A O 1
ATOM 822 N N . TYR A 1 108 ? -15.695 11.586 -7 1 88.94 108 TYR A N 1
ATOM 823 C CA . TYR A 1 108 ? -16.094 12.516 -8.055 1 88.94 108 TYR A CA 1
ATOM 824 C C . TYR A 1 108 ? -17.594 12.758 -8.039 1 88.94 108 TYR A C 1
ATOM 826 O O . TYR A 1 108 ? -18.125 13.461 -8.898 1 88.94 108 TYR A O 1
ATOM 834 N N . VAL A 1 109 ? -18.266 12.164 -7.211 1 84.12 109 VAL A N 1
ATOM 835 C CA . VAL A 1 109 ? -19.703 12.383 -7.066 1 84.12 109 VAL A CA 1
ATOM 836 C C . VAL A 1 109 ? -19.969 13.398 -5.953 1 84.12 109 VAL A C 1
ATOM 838 O O . VAL A 1 109 ? -19.641 13.148 -4.789 1 84.12 109 VAL A O 1
ATOM 841 N N . ALA A 1 110 ? -20.609 14.461 -6.402 1 75.31 110 ALA A N 1
ATOM 842 C CA . ALA A 1 110 ? -20.922 15.531 -5.469 1 75.31 110 ALA A CA 1
ATOM 843 C C . ALA A 1 110 ? -21.891 15.055 -4.383 1 75.31 110 ALA A C 1
ATOM 845 O O . ALA A 1 110 ? -22.781 14.242 -4.648 1 75.31 110 ALA A O 1
ATOM 846 N N . GLY A 1 111 ? -21.688 15.383 -3.166 1 75.25 111 GLY A N 1
ATOM 847 C CA . GLY A 1 111 ? -22.578 15.031 -2.082 1 75.25 111 GLY A CA 1
ATOM 848 C C . GLY A 1 111 ? -22.094 13.852 -1.256 1 75.25 111 GLY A C 1
ATOM 849 O O . GLY A 1 111 ? -22.438 13.734 -0.075 1 75.25 111 GLY A O 1
ATOM 850 N N . LEU A 1 112 ? -21.312 12.977 -1.986 1 75.25 112 LEU A N 1
ATOM 851 C CA . LEU A 1 112 ? -20.875 11.797 -1.251 1 75.25 112 LEU A CA 1
ATOM 852 C C . LEU A 1 112 ? -19.766 12.156 -0.268 1 75.25 112 LEU A C 1
ATOM 854 O O . LEU A 1 112 ? -19.547 11.445 0.714 1 75.25 112 LEU A O 1
ATOM 858 N N . GLN A 1 113 ? -19.109 13.172 -0.557 1 69 113 GLN A N 1
ATOM 859 C CA . GLN A 1 113 ? -18.031 13.602 0.336 1 69 113 GLN A CA 1
ATOM 860 C C . GLN A 1 113 ? -18.594 13.977 1.709 1 69 113 GLN A C 1
ATOM 862 O O . GLN A 1 113 ? -17.891 13.852 2.719 1 69 113 GLN A O 1
ATOM 867 N N . ASP A 1 114 ? -19.875 14.398 1.619 1 67.81 114 ASP A N 1
ATOM 868 C CA . ASP A 1 114 ? -20.531 14.805 2.859 1 67.81 114 ASP A CA 1
ATOM 869 C C . ASP A 1 114 ? -20.812 13.602 3.756 1 67.81 114 ASP A C 1
ATOM 871 O O . ASP A 1 114 ? -21.047 13.75 4.953 1 67.81 114 ASP A O 1
ATOM 875 N N . TYR A 1 115 ? -20.797 12.461 3.1 1 65.69 115 TYR A N 1
ATOM 876 C CA . TYR A 1 115 ? -21.109 11.25 3.854 1 65.69 115 TYR A CA 1
ATOM 877 C C . TYR A 1 115 ? -19.844 10.445 4.129 1 65.69 115 TYR A C 1
ATOM 879 O O . TYR A 1 115 ? -19.922 9.242 4.391 1 65.69 115 TYR A O 1
ATOM 887 N N . ALA A 1 116 ? -18.797 11.133 4.102 1 66.25 116 ALA A N 1
ATOM 888 C CA . ALA A 1 116 ? -17.516 10.453 4.355 1 66.25 116 ALA A CA 1
ATOM 889 C C . ALA A 1 116 ? -17.5 9.828 5.75 1 66.25 116 ALA A C 1
ATOM 891 O O . ALA A 1 116 ? -18.109 10.359 6.684 1 66.25 116 ALA A O 1
ATOM 892 N N . PRO A 1 117 ? -16.891 8.594 5.703 1 64.38 117 PRO A N 1
ATOM 893 C CA . PRO A 1 117 ? -16.812 7.93 7.008 1 64.38 117 PRO A CA 1
ATOM 894 C C . PRO A 1 117 ? -16.203 8.82 8.086 1 64.38 117 PRO A C 1
ATOM 896 O O . PRO A 1 117 ? -15.562 9.828 7.773 1 64.38 117 PRO A O 1
ATOM 899 N N . ARG A 1 118 ? -16.578 8.594 9.281 1 62.34 118 ARG A N 1
ATOM 900 C CA . ARG A 1 118 ? -16.156 9.359 10.453 1 62.34 118 ARG A CA 1
ATOM 901 C C . ARG A 1 118 ? -14.648 9.609 10.406 1 62.34 118 ARG A C 1
ATOM 903 O O . ARG A 1 118 ? -14.188 10.688 10.789 1 62.34 118 ARG A O 1
ATOM 910 N N . SER A 1 119 ? -13.938 8.719 9.914 1 60.59 119 SER A N 1
ATOM 911 C CA . SER A 1 119 ? -12.484 8.828 9.898 1 60.59 119 SER A CA 1
ATOM 912 C C . SER A 1 119 ? -12.023 9.922 8.945 1 60.59 119 SER A C 1
ATOM 914 O O . SER A 1 119 ? -10.93 10.477 9.102 1 60.59 119 SER A O 1
ATOM 916 N N . MET A 1 120 ? -12.875 10.289 7.965 1 61.97 120 MET A N 1
ATOM 917 C CA . MET A 1 120 ? -12.508 11.266 6.945 1 61.97 120 MET A CA 1
ATOM 918 C C . MET A 1 120 ? -12.992 12.664 7.328 1 61.97 120 MET A C 1
ATOM 920 O O . MET A 1 120 ? -12.555 13.656 6.754 1 61.97 120 MET A O 1
ATOM 924 N N . ARG A 1 121 ? -13.953 12.75 8.141 1 57.06 121 ARG A N 1
ATOM 925 C CA . ARG A 1 121 ? -14.617 14.008 8.477 1 57.06 121 ARG A CA 1
ATOM 926 C C . ARG A 1 121 ? -13.906 14.719 9.617 1 57.06 121 ARG A C 1
ATOM 928 O O . ARG A 1 121 ? -13.82 15.945 9.641 1 57.06 121 ARG A O 1
ATOM 935 N N . ASP A 1 122 ? -13.602 14 10.586 1 51.34 122 ASP A N 1
ATOM 936 C CA . ASP A 1 122 ? -13.141 14.633 11.82 1 51.34 122 ASP A CA 1
ATOM 937 C C . ASP A 1 122 ? -11.688 15.086 11.688 1 51.34 122 ASP A C 1
ATOM 939 O O . ASP A 1 122 ? -11.078 15.5 12.672 1 51.34 122 ASP A O 1
ATOM 943 N N . ASN A 1 123 ? -11.164 14.914 10.445 1 51.03 123 ASN A N 1
ATOM 944 C CA . ASN A 1 123 ? -9.734 15.156 10.531 1 51.03 123 ASN A CA 1
ATOM 945 C C . ASN A 1 123 ? -9.383 16.578 10.102 1 51.03 123 ASN A C 1
ATOM 947 O O . ASN A 1 123 ? -9.828 17.031 9.047 1 51.03 123 ASN A O 1
ATOM 951 N N . ASP A 1 124 ? -9.219 17.422 10.977 1 47.78 124 ASP A N 1
ATOM 952 C CA . ASP A 1 124 ? -8.586 18.719 10.773 1 47.78 124 ASP A CA 1
ATOM 953 C C . ASP A 1 124 ? -7.461 18.641 9.75 1 47.78 124 ASP A C 1
ATOM 955 O O . ASP A 1 124 ? -6.77 19.625 9.5 1 47.78 124 ASP A O 1
ATOM 959 N N . TRP A 1 125 ? -7.246 17.516 9.234 1 46.94 125 TRP A N 1
ATOM 960 C CA . TRP A 1 125 ? -6.105 17.297 8.352 1 46.94 125 TRP A CA 1
ATOM 961 C C . TRP A 1 125 ? -6.316 17.953 7 1 46.94 125 TRP A C 1
ATOM 963 O O . TRP A 1 125 ? -5.422 18.625 6.484 1 46.94 125 TRP A O 1
ATOM 973 N N . ASP A 1 126 ? -7.438 17.781 6.367 1 50.22 126 ASP A N 1
ATOM 974 C CA . ASP A 1 126 ? -7.73 18.391 5.074 1 50.22 126 ASP A CA 1
ATOM 975 C C . ASP A 1 126 ? -7.492 19.906 5.109 1 50.22 126 ASP A C 1
ATOM 977 O O . ASP A 1 126 ? -6.934 20.469 4.172 1 50.22 126 ASP A O 1
ATOM 981 N N . ASP A 1 127 ? -7.977 20.453 6.133 1 46.44 127 ASP A N 1
ATOM 982 C CA . ASP A 1 127 ? -7.855 21.906 6.223 1 46.44 127 ASP A CA 1
ATOM 983 C C . ASP A 1 127 ? -6.391 22.328 6.281 1 46.44 127 ASP A C 1
ATOM 985 O O . ASP A 1 127 ? -6.02 23.375 5.727 1 46.44 127 ASP A O 1
ATOM 989 N N . ASN A 1 128 ? -5.598 21.578 6.883 1 42.28 128 ASN A N 1
ATOM 990 C CA . ASN A 1 128 ? -4.211 22 7.066 1 42.28 128 ASN A CA 1
ATOM 991 C C . ASN A 1 128 ? -3.383 21.766 5.805 1 42.28 128 ASN A C 1
ATOM 993 O O . ASN A 1 128 ? -2.428 22.5 5.535 1 42.28 128 ASN A O 1
ATOM 997 N N . VAL A 1 129 ? -3.68 20.812 4.938 1 50.47 129 VAL A N 1
ATOM 998 C CA . VAL A 1 129 ? -2.893 20.516 3.744 1 50.47 129 VAL A CA 1
ATOM 999 C C . VAL A 1 129 ? -3.277 21.484 2.623 1 50.47 129 VAL A C 1
ATOM 1001 O O . VAL A 1 129 ? -2.457 21.797 1.757 1 50.47 129 VAL A O 1
ATOM 1004 N N . ASP A 1 130 ? -4.555 21.828 2.396 1 45.16 130 ASP A N 1
ATOM 1005 C CA . ASP A 1 130 ? -4.961 22.812 1.406 1 45.16 130 ASP A CA 1
ATOM 1006 C C . ASP A 1 130 ? -4.258 24.156 1.646 1 45.16 130 ASP A C 1
ATOM 1008 O O . ASP A 1 130 ? -4.148 24.969 0.732 1 45.16 130 ASP A O 1
ATOM 1012 N N . GLU A 1 131 ? -3.828 24.422 2.797 1 42.72 131 GLU A N 1
ATOM 1013 C CA . GLU A 1 131 ? -3.199 25.703 3.107 1 42.72 131 GLU A CA 1
ATOM 1014 C C . GLU A 1 131 ? -1.7 25.672 2.824 1 42.72 131 GLU A C 1
ATOM 1016 O O . GLU A 1 131 ? -1.029 26.703 2.869 1 42.72 131 GLU A O 1
ATOM 1021 N N . VAL A 1 132 ? -1.219 24.547 2.434 1 43 132 VAL A N 1
ATOM 1022 C CA . VAL A 1 132 ? 0.206 24.578 2.119 1 43 132 VAL A CA 1
ATOM 1023 C C . VAL A 1 132 ? 0.401 24.625 0.606 1 43 132 VAL A C 1
ATOM 1025 O O . VAL A 1 132 ? -0.361 24.016 -0.144 1 43 132 VAL A O 1
ATOM 1028 N N . MET B 1 1 ? 30.766 8.57 0.461 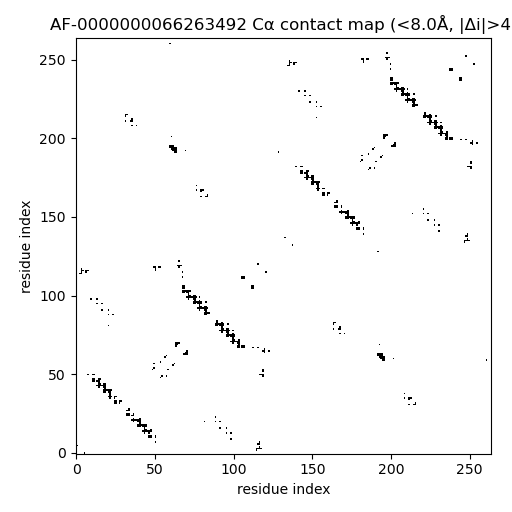1 53.34 1 MET B N 1
ATOM 1029 C CA . MET B 1 1 ? 29.531 9.023 -0.152 1 53.34 1 MET B CA 1
ATOM 1030 C C . MET B 1 1 ? 28.562 9.547 0.905 1 53.34 1 MET B C 1
ATOM 1032 O O . MET B 1 1 ? 28.438 8.961 1.982 1 53.34 1 MET B O 1
ATOM 1036 N N . ASP B 1 2 ? 28.031 10.75 0.825 1 73.19 2 ASP B N 1
ATOM 1037 C CA . ASP B 1 2 ? 27.047 11.359 1.713 1 73.19 2 ASP B CA 1
ATOM 1038 C C . ASP B 1 2 ? 25.828 10.453 1.873 1 73.19 2 ASP B C 1
ATOM 1040 O O . ASP B 1 2 ? 25.328 9.898 0.892 1 73.19 2 ASP B O 1
ATOM 1044 N N . LYS B 1 3 ? 25.641 9.883 2.99 1 74.69 3 LYS B N 1
ATOM 1045 C CA . LYS B 1 3 ? 24.562 8.945 3.312 1 74.69 3 LYS B CA 1
ATOM 1046 C C . LYS B 1 3 ? 23.266 9.344 2.631 1 74.69 3 LYS B C 1
ATOM 1048 O O . LYS B 1 3 ? 22.453 8.484 2.256 1 74.69 3 LYS B O 1
ATOM 1053 N N . THR B 1 4 ? 23.062 10.57 2.42 1 74.88 4 THR B N 1
ATOM 1054 C CA . THR B 1 4 ? 21.859 11.039 1.72 1 74.88 4 THR B CA 1
ATOM 1055 C C . THR B 1 4 ? 21.859 10.547 0.275 1 74.88 4 THR B C 1
ATOM 1057 O O . THR B 1 4 ? 20.812 10.172 -0.251 1 74.88 4 THR B O 1
ATOM 1060 N N . LYS B 1 5 ? 23.094 10.539 -0.193 1 83.81 5 LYS B N 1
ATOM 1061 C CA . LYS B 1 5 ? 23.203 10.078 -1.575 1 83.81 5 LYS B CA 1
ATOM 1062 C C . LYS B 1 5 ? 23 8.57 -1.675 1 83.81 5 LYS B C 1
ATOM 1064 O O . LYS B 1 5 ? 22.469 8.078 -2.672 1 83.81 5 LYS B O 1
ATOM 1069 N N . MET B 1 6 ? 23.375 7.934 -0.585 1 85.69 6 MET B N 1
ATOM 1070 C CA . MET B 1 6 ? 23.188 6.484 -0.565 1 85.69 6 MET B CA 1
ATOM 1071 C C . MET B 1 6 ? 21.719 6.121 -0.533 1 85.69 6 MET B C 1
ATOM 1073 O O . MET B 1 6 ? 21.266 5.27 -1.299 1 85.69 6 MET B O 1
ATOM 1077 N N . PHE B 1 7 ? 20.953 6.801 0.289 1 89.56 7 PHE B N 1
ATOM 1078 C CA . PHE B 1 7 ? 19.531 6.504 0.393 1 89.56 7 PHE B CA 1
ATOM 1079 C C . PHE B 1 7 ? 18.797 6.906 -0.882 1 89.56 7 PHE B C 1
ATOM 1081 O O . PHE B 1 7 ? 17.859 6.234 -1.302 1 89.56 7 PHE B O 1
ATOM 1088 N N . SER B 1 8 ? 19.234 7.98 -1.416 1 90.31 8 SER B N 1
ATOM 1089 C CA . SER B 1 8 ? 18.641 8.398 -2.684 1 90.31 8 SER B CA 1
ATOM 1090 C C . SER B 1 8 ? 18.891 7.367 -3.779 1 90.31 8 SER B C 1
ATOM 1092 O O . SER B 1 8 ? 18 7.07 -4.578 1 90.31 8 SER B O 1
ATOM 1094 N N . ALA B 1 9 ? 20.078 6.855 -3.803 1 92.88 9 ALA B N 1
ATOM 1095 C CA . ALA B 1 9 ? 20.422 5.828 -4.781 1 92.88 9 ALA B CA 1
ATOM 1096 C C . ALA B 1 9 ? 19.594 4.562 -4.562 1 92.88 9 ALA B C 1
ATOM 1098 O O . ALA B 1 9 ? 19.125 3.947 -5.523 1 92.88 9 ALA B O 1
ATOM 1099 N N . ILE B 1 10 ? 19.422 4.168 -3.32 1 95.25 10 ILE B N 1
ATOM 1100 C CA . ILE B 1 10 ? 18.609 3 -2.99 1 95.25 10 ILE B CA 1
ATOM 1101 C C . ILE B 1 10 ? 17.172 3.223 -3.453 1 95.25 10 ILE B C 1
ATOM 1103 O O . ILE B 1 10 ? 16.578 2.346 -4.082 1 95.25 10 ILE B O 1
ATOM 1107 N N . ASN B 1 11 ? 16.641 4.387 -3.193 1 95.5 11 ASN B N 1
ATOM 1108 C CA . ASN B 1 11 ? 15.266 4.695 -3.596 1 95.5 11 ASN B CA 1
ATOM 1109 C C . ASN B 1 11 ? 15.109 4.668 -5.113 1 95.5 11 ASN B C 1
ATOM 1111 O O . ASN B 1 11 ? 14.109 4.168 -5.629 1 95.5 11 ASN B O 1
ATOM 1115 N N . LEU B 1 12 ? 16.094 5.215 -5.805 1 96.31 12 LEU B N 1
ATOM 1116 C CA . LEU B 1 12 ? 16.062 5.172 -7.262 1 96.31 12 LEU B CA 1
ATOM 1117 C C . LEU B 1 12 ? 16.125 3.732 -7.766 1 96.31 12 LEU B C 1
ATOM 1119 O O . LEU B 1 12 ? 15.414 3.363 -8.695 1 96.31 12 LEU B O 1
ATOM 1123 N N . GLY B 1 13 ? 16.969 2.982 -7.145 1 97.94 13 GLY B N 1
ATOM 1124 C CA . GLY B 1 13 ? 17.062 1.572 -7.492 1 97.94 13 GLY B CA 1
ATOM 1125 C C . GLY B 1 13 ? 15.766 0.812 -7.246 1 97.94 13 GLY B C 1
ATOM 1126 O O . GLY B 1 13 ? 15.297 0.077 -8.117 1 97.94 13 GLY B O 1
ATOM 1127 N N . VAL B 1 14 ? 15.203 1.017 -6.059 1 98.44 14 VAL B N 1
ATOM 1128 C CA . VAL B 1 14 ? 13.953 0.351 -5.699 1 98.44 14 VAL B CA 1
ATOM 1129 C C . VAL B 1 14 ? 12.852 0.761 -6.672 1 98.44 14 VAL B C 1
ATOM 1131 O O . VAL B 1 14 ? 12.109 -0.087 -7.172 1 98.44 14 VAL B O 1
ATOM 1134 N N . GLY B 1 15 ? 12.742 2.064 -6.906 1 98.44 15 GLY B N 1
ATOM 1135 C CA . GLY B 1 15 ? 11.773 2.52 -7.891 1 98.44 15 GLY B CA 1
ATOM 1136 C C . GLY B 1 15 ? 11.969 1.894 -9.258 1 98.44 15 GLY B C 1
ATOM 1137 O O . GLY B 1 15 ? 11.008 1.497 -9.914 1 98.44 15 GLY B O 1
ATOM 1138 N N . GLY B 1 16 ? 13.188 1.838 -9.688 1 98.62 16 GLY B N 1
ATOM 1139 C CA . GLY B 1 16 ? 13.492 1.19 -10.953 1 98.62 16 GLY B CA 1
ATOM 1140 C C . GLY B 1 16 ? 13.086 -0.27 -10.992 1 98.62 16 GLY B C 1
ATOM 1141 O O . GLY B 1 16 ? 12.57 -0.748 -12.008 1 98.62 16 GLY B O 1
ATOM 1142 N N . ILE B 1 17 ? 13.336 -0.933 -9.914 1 98.81 17 ILE B N 1
ATOM 1143 C CA . ILE B 1 17 ? 12.953 -2.338 -9.812 1 98.81 17 ILE B CA 1
ATOM 1144 C C . ILE B 1 17 ? 11.438 -2.469 -9.922 1 98.81 17 ILE B C 1
ATOM 1146 O O . ILE B 1 17 ? 10.93 -3.375 -10.586 1 98.81 17 ILE B O 1
ATOM 1150 N N . PHE B 1 18 ? 10.688 -1.574 -9.242 1 98.81 18 PHE B N 1
ATOM 1151 C CA . PHE B 1 18 ? 9.234 -1.598 -9.352 1 98.81 18 PHE B CA 1
ATOM 1152 C C . PHE B 1 18 ? 8.805 -1.442 -10.812 1 98.81 18 PHE B C 1
ATOM 1154 O O . PHE B 1 18 ? 8.008 -2.236 -11.312 1 98.81 18 PHE B O 1
ATOM 1161 N N . VAL B 1 19 ? 9.359 -0.499 -11.484 1 98.62 19 VAL B N 1
ATOM 1162 C CA . VAL B 1 19 ? 8.969 -0.216 -12.859 1 98.62 19 VAL B CA 1
ATOM 1163 C C . VAL B 1 19 ? 9.32 -1.409 -13.75 1 98.62 19 VAL B C 1
ATOM 1165 O O . VAL B 1 19 ? 8.484 -1.87 -14.531 1 98.62 19 VAL B O 1
ATOM 1168 N N . LEU B 1 20 ? 10.469 -1.903 -13.57 1 98.44 20 LEU B N 1
ATOM 1169 C CA . LEU B 1 20 ? 10.906 -3.055 -14.352 1 98.44 20 LEU B CA 1
ATOM 1170 C C . LEU B 1 20 ? 10 -4.258 -14.094 1 98.44 20 LEU B C 1
ATOM 1172 O O . LEU B 1 20 ? 9.562 -4.926 -15.031 1 98.44 20 LEU B O 1
ATOM 1176 N N . SER B 1 21 ? 9.75 -4.547 -12.875 1 98.31 21 SER B N 1
ATOM 1177 C CA . SER B 1 21 ? 8.922 -5.691 -12.508 1 98.31 21 SER B CA 1
ATOM 1178 C C . SER B 1 21 ? 7.504 -5.543 -13.047 1 98.31 21 SER B C 1
ATOM 1180 O O . SER B 1 21 ? 6.887 -6.523 -13.469 1 98.31 21 SER B O 1
ATOM 1182 N N . GLY B 1 22 ? 6.988 -4.332 -12.969 1 97.69 22 GLY B N 1
ATOM 1183 C CA . GLY B 1 22 ? 5.688 -4.086 -13.562 1 97.69 22 GLY B CA 1
ATOM 1184 C C . GLY B 1 22 ? 5.652 -4.363 -15.055 1 97.69 22 GLY B C 1
ATOM 1185 O O . GLY B 1 22 ? 4.711 -4.984 -15.555 1 97.69 22 GLY B O 1
ATOM 1186 N N . PHE B 1 23 ? 6.695 -3.943 -15.695 1 97.06 23 PHE B N 1
ATOM 1187 C CA . PHE B 1 23 ? 6.766 -4.18 -17.125 1 97.06 23 PHE B CA 1
ATOM 1188 C C . PHE B 1 23 ? 6.836 -5.672 -17.438 1 97.06 23 PHE B C 1
ATOM 1190 O O . PHE B 1 23 ? 6.195 -6.152 -18.375 1 97.06 23 PHE B O 1
ATOM 1197 N N . ILE B 1 24 ? 7.613 -6.352 -16.703 1 96.19 24 ILE B N 1
ATOM 1198 C CA . ILE B 1 24 ? 7.707 -7.797 -16.891 1 96.19 24 ILE B CA 1
ATOM 1199 C C . ILE B 1 24 ? 6.336 -8.438 -16.703 1 96.19 24 ILE B C 1
ATOM 1201 O O . ILE B 1 24 ? 5.938 -9.312 -17.469 1 96.19 24 ILE B O 1
ATOM 1205 N N . LYS B 1 25 ? 5.645 -7.957 -15.695 1 94.62 25 LYS B N 1
ATOM 1206 C CA . LYS B 1 25 ? 4.336 -8.523 -15.375 1 94.62 25 LYS B CA 1
ATOM 1207 C C . LYS B 1 25 ? 3.332 -8.25 -16.484 1 94.62 25 LYS B C 1
ATOM 1209 O O . LYS B 1 25 ? 2.379 -9.008 -16.672 1 94.62 25 LYS B O 1
ATOM 1214 N N . LEU B 1 26 ? 3.512 -7.203 -17.281 1 93.88 26 LEU B N 1
ATOM 1215 C CA . LEU B 1 26 ? 2.629 -6.887 -18.406 1 93.88 26 LEU B CA 1
ATOM 1216 C C . LEU B 1 26 ? 2.693 -7.973 -19.469 1 93.88 26 LEU B C 1
ATOM 1218 O O . LEU B 1 26 ? 1.738 -8.164 -20.234 1 93.88 26 LEU B O 1
ATOM 1222 N N . PHE B 1 27 ? 3.73 -8.742 -19.547 1 90.75 27 PHE B N 1
ATOM 1223 C CA . PHE B 1 27 ? 3.938 -9.727 -20.594 1 90.75 27 PHE B CA 1
ATOM 1224 C C . PHE B 1 27 ? 3.248 -11.039 -20.25 1 90.75 27 PHE B C 1
ATOM 1226 O O . PHE B 1 27 ? 3.207 -11.961 -21.062 1 90.75 27 PHE B O 1
ATOM 1233 N N . SER B 1 28 ? 2.719 -11.18 -19.062 1 85.12 28 SER B N 1
ATOM 1234 C CA . SER B 1 28 ? 1.958 -12.375 -18.703 1 85.12 28 SER B CA 1
ATOM 1235 C C . SER B 1 28 ? 0.628 -12.422 -19.453 1 85.12 28 SER B C 1
ATOM 1237 O O . SER B 1 28 ? -0.043 -13.461 -19.453 1 85.12 28 SER B O 1
ATOM 1239 N N . PHE B 1 29 ? 0.25 -11.367 -20.141 1 84.19 29 PHE B N 1
ATOM 1240 C CA . PHE B 1 29 ? -0.919 -11.273 -21.016 1 84.19 29 PHE B CA 1
ATOM 1241 C C . PHE B 1 29 ? -2.178 -11.711 -20.266 1 84.19 29 PHE B C 1
ATOM 1243 O O . PHE B 1 29 ? -2.918 -12.57 -20.75 1 84.19 29 PHE B O 1
ATOM 1250 N N . SER B 1 30 ? -2.455 -11.359 -19.094 1 90.81 30 SER B N 1
ATOM 1251 C CA . SER B 1 30 ? -3.658 -11.484 -18.281 1 90.81 30 SER B CA 1
ATOM 1252 C C . SER B 1 30 ? -4.145 -10.125 -17.797 1 90.81 30 SER B C 1
ATOM 1254 O O . SER B 1 30 ? -3.342 -9.281 -17.391 1 90.81 30 SER B O 1
ATOM 1256 N N . PHE B 1 31 ? -5.43 -9.953 -17.906 1 92.44 31 PHE B N 1
ATOM 1257 C CA . PHE B 1 31 ? -6.02 -8.672 -17.531 1 92.44 31 PHE B CA 1
ATOM 1258 C C . PHE B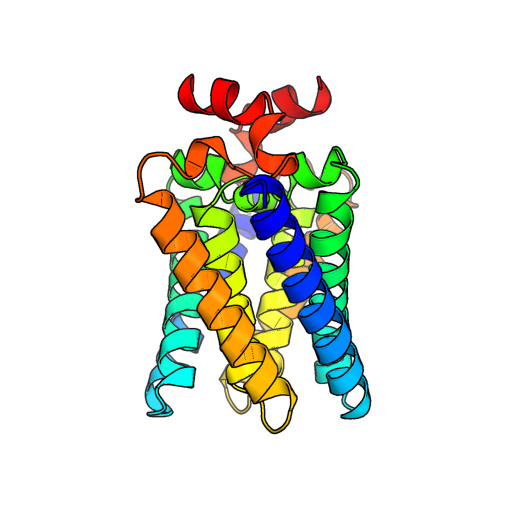 1 31 ? -5.68 -8.328 -16.078 1 92.44 31 PHE B C 1
ATOM 1260 O O . PHE B 1 31 ? -5.328 -7.188 -15.781 1 92.44 31 PHE B O 1
ATOM 1267 N N . VAL B 1 32 ? -5.797 -9.328 -15.172 1 92.38 32 VAL B N 1
ATOM 1268 C CA . VAL B 1 32 ? -5.551 -9.086 -13.758 1 92.38 32 VAL B CA 1
ATOM 1269 C C . VAL B 1 32 ? -4.086 -8.719 -13.539 1 92.38 32 VAL B C 1
ATOM 1271 O O . VAL B 1 32 ? -3.775 -7.801 -12.773 1 92.38 32 VAL B O 1
ATOM 1274 N N . ASN B 1 33 ? -3.203 -9.352 -14.305 1 93.06 33 ASN B N 1
ATOM 1275 C CA . ASN B 1 33 ? -1.779 -9.055 -14.203 1 93.06 33 ASN B CA 1
ATOM 1276 C C . ASN B 1 33 ? -1.462 -7.664 -14.742 1 93.06 33 ASN B C 1
ATOM 1278 O O . ASN B 1 33 ? -0.583 -6.973 -14.227 1 93.06 33 ASN B O 1
ATOM 1282 N N . ALA B 1 34 ? -2.176 -7.352 -15.734 1 95.25 34 ALA B N 1
ATOM 1283 C CA . ALA B 1 34 ? -1.958 -6.023 -16.297 1 95.25 34 ALA B CA 1
ATOM 1284 C C . ALA B 1 34 ? -2.34 -4.934 -15.305 1 95.25 34 ALA B C 1
ATOM 1286 O O . ALA B 1 34 ? -1.628 -3.938 -15.164 1 95.25 34 ALA B O 1
ATOM 1287 N N . LEU B 1 35 ? -3.457 -5.18 -14.664 1 96.31 35 LEU B N 1
ATOM 1288 C CA . LEU B 1 35 ? -3.891 -4.207 -13.672 1 96.31 35 LEU B CA 1
ATOM 1289 C C . LEU B 1 35 ? -2.875 -4.098 -12.539 1 96.31 35 LEU B C 1
ATOM 1291 O O . LEU B 1 35 ? -2.494 -2.992 -12.141 1 96.31 35 LEU B O 1
ATOM 1295 N N . LEU B 1 36 ? -2.473 -5.184 -12.062 1 97.12 36 LEU B N 1
ATOM 1296 C CA . LEU B 1 36 ? -1.488 -5.203 -10.984 1 97.12 36 LEU B CA 1
ATOM 1297 C C . LEU B 1 36 ? -0.179 -4.562 -11.438 1 97.12 36 LEU B C 1
ATOM 1299 O O . LEU B 1 36 ? 0.452 -3.826 -10.672 1 97.12 36 LEU B O 1
ATOM 1303 N N . ALA B 1 37 ? 0.211 -4.844 -12.703 1 97.62 37 ALA B N 1
ATOM 1304 C CA . ALA B 1 37 ? 1.428 -4.273 -13.273 1 97.62 37 ALA B CA 1
ATOM 1305 C C . ALA B 1 37 ? 1.363 -2.746 -13.281 1 97.62 37 ALA B C 1
ATOM 1307 O O . ALA B 1 37 ? 2.35 -2.076 -12.969 1 97.62 37 ALA B O 1
ATOM 1308 N N . LEU B 1 38 ? 0.252 -2.275 -13.609 1 98.06 38 LEU B N 1
ATOM 1309 C CA . LEU B 1 38 ? 0.093 -0.827 -13.664 1 98.06 38 LEU B CA 1
ATOM 1310 C C . LEU B 1 38 ? 0.272 -0.212 -12.273 1 98.06 38 LEU B C 1
ATOM 1312 O O . LEU B 1 38 ? 0.917 0.83 -12.133 1 98.06 38 LEU B O 1
ATOM 1316 N N . PHE B 1 39 ? -0.278 -0.858 -11.289 1 98.44 39 PHE B N 1
ATOM 1317 C CA . PHE B 1 39 ? -0.085 -0.371 -9.93 1 98.44 39 PHE B CA 1
ATOM 1318 C C . PHE B 1 39 ? 1.392 -0.387 -9.555 1 98.44 39 PHE B C 1
ATOM 1320 O O . PHE B 1 39 ? 1.906 0.586 -9 1 98.44 39 PHE B O 1
ATOM 1327 N N . ILE B 1 40 ? 2.057 -1.441 -9.859 1 98.56 40 ILE B N 1
ATOM 1328 C CA . ILE B 1 40 ? 3.461 -1.59 -9.5 1 98.56 40 ILE B CA 1
ATOM 1329 C C . ILE B 1 40 ? 4.293 -0.523 -10.203 1 98.56 40 ILE B C 1
ATOM 1331 O O . ILE B 1 40 ? 5.195 0.067 -9.609 1 98.56 40 ILE B O 1
ATOM 1335 N N . ILE B 1 41 ? 3.957 -0.205 -11.398 1 98.62 41 ILE B N 1
ATOM 1336 C CA . ILE B 1 41 ? 4.664 0.812 -12.164 1 98.62 41 ILE B CA 1
ATOM 1337 C C . ILE B 1 41 ? 4.414 2.189 -11.555 1 98.62 41 ILE B C 1
ATOM 1339 O O . ILE B 1 41 ? 5.344 2.984 -11.398 1 98.62 41 ILE B O 1
ATOM 1343 N N . VAL B 1 42 ? 3.209 2.445 -11.203 1 97.88 42 VAL B N 1
ATOM 1344 C CA . VAL B 1 42 ? 2.871 3.727 -10.594 1 97.88 42 VAL B CA 1
ATOM 1345 C C . VAL B 1 42 ? 3.641 3.896 -9.281 1 97.88 42 VAL B C 1
ATOM 1347 O O . VAL B 1 42 ? 4.188 4.969 -9.016 1 97.88 42 VAL B O 1
ATOM 1350 N N . PHE B 1 43 ? 3.719 2.854 -8.492 1 98.06 43 PHE B N 1
ATOM 1351 C CA . PHE B 1 43 ? 4.465 2.912 -7.238 1 98.06 43 PHE B CA 1
ATOM 1352 C C . PHE B 1 43 ? 5.945 3.158 -7.5 1 98.06 43 PHE B C 1
ATOM 1354 O O . PHE B 1 43 ? 6.605 3.863 -6.734 1 98.06 43 PHE B O 1
ATOM 1361 N N . GLY B 1 44 ? 6.445 2.557 -8.547 1 98.38 44 GLY B N 1
ATOM 1362 C CA . GLY B 1 44 ? 7.836 2.777 -8.914 1 98.38 44 GLY B CA 1
ATOM 1363 C C . GLY B 1 44 ? 8.117 4.199 -9.367 1 98.38 44 GLY B C 1
ATOM 1364 O O . GLY B 1 44 ? 9.055 4.832 -8.891 1 98.38 44 GLY B O 1
ATOM 1365 N N . LEU B 1 45 ? 7.297 4.703 -10.234 1 97.38 45 LEU B N 1
ATOM 1366 C CA . LEU B 1 45 ? 7.441 6.07 -10.727 1 97.38 45 LEU B CA 1
ATOM 1367 C C . LEU B 1 45 ? 7.281 7.07 -9.586 1 97.38 45 LEU B C 1
ATOM 1369 O O . LEU B 1 45 ? 7.988 8.078 -9.539 1 97.38 45 LEU B O 1
ATOM 1373 N N . GLY B 1 46 ? 6.332 6.82 -8.711 1 95.62 46 GLY B N 1
ATOM 1374 C CA . GLY B 1 46 ? 6.188 7.664 -7.539 1 95.62 46 GLY B CA 1
ATOM 1375 C C . GLY B 1 46 ? 7.43 7.691 -6.668 1 95.62 46 GLY B C 1
ATOM 1376 O O . GLY B 1 46 ? 7.852 8.758 -6.211 1 95.62 46 GLY B O 1
ATOM 1377 N N . THR B 1 47 ? 8 6.527 -6.469 1 96.25 47 THR B N 1
ATOM 1378 C CA . THR B 1 47 ? 9.203 6.434 -5.645 1 96.25 47 THR B CA 1
ATOM 1379 C C . THR B 1 47 ? 10.359 7.191 -6.285 1 96.25 47 THR B C 1
ATOM 1381 O O . THR B 1 47 ? 11.07 7.938 -5.609 1 96.25 47 THR B O 1
ATOM 1384 N N . ILE B 1 48 ? 10.508 7.066 -7.586 1 95.5 48 ILE B N 1
ATOM 1385 C CA . ILE B 1 48 ? 11.562 7.766 -8.305 1 95.5 48 ILE B CA 1
ATOM 1386 C C . ILE B 1 48 ? 11.273 9.266 -8.312 1 95.5 48 ILE B C 1
ATOM 1388 O O . ILE B 1 48 ? 12.18 10.078 -8.086 1 95.5 48 ILE B O 1
ATOM 1392 N N . GLY B 1 49 ? 10.086 9.656 -8.539 1 93.75 49 GLY B N 1
ATOM 1393 C CA . GLY B 1 49 ? 9.695 11.055 -8.617 1 93.75 49 GLY B CA 1
ATOM 1394 C C . GLY B 1 49 ? 9.922 11.805 -7.316 1 93.75 49 GLY B C 1
ATOM 1395 O O . GLY B 1 49 ? 10.281 12.984 -7.328 1 93.75 49 GLY B O 1
ATOM 1396 N N . LEU B 1 50 ? 9.734 11.133 -6.246 1 90.69 50 LEU B N 1
ATOM 1397 C CA . LEU B 1 50 ? 9.891 11.773 -4.945 1 90.69 50 LEU B CA 1
ATOM 1398 C C . LEU B 1 50 ? 11.352 12.141 -4.691 1 90.69 50 LEU B C 1
ATOM 1400 O O . LEU B 1 50 ? 11.641 12.977 -3.836 1 90.69 50 LEU B O 1
ATOM 1404 N N . GLU B 1 51 ? 12.242 11.539 -5.441 1 87.19 51 GLU B N 1
ATOM 1405 C CA . GLU B 1 51 ? 13.648 11.891 -5.309 1 87.19 51 GLU B CA 1
ATOM 1406 C C . GLU B 1 51 ? 13.969 13.18 -6.051 1 87.19 51 GLU B C 1
ATOM 1408 O O . GLU B 1 51 ? 15 13.812 -5.797 1 87.19 51 GLU B O 1
ATOM 1413 N N . LYS B 1 52 ? 13.148 13.523 -6.93 1 86.75 52 LYS B N 1
ATOM 1414 C CA . LYS B 1 52 ? 13.367 14.742 -7.703 1 86.75 52 LYS B CA 1
ATOM 1415 C C . LYS B 1 52 ? 12.594 15.914 -7.105 1 86.75 52 LYS B C 1
ATOM 1417 O O . LYS B 1 52 ? 13.148 17 -6.926 1 86.75 52 LYS B O 1
ATOM 1422 N N . GLU B 1 53 ? 11.367 15.703 -6.895 1 86.69 53 GLU B N 1
ATOM 1423 C CA . GLU B 1 53 ? 10.508 16.734 -6.32 1 86.69 53 GLU B CA 1
ATOM 1424 C C . GLU B 1 53 ? 9.383 16.125 -5.492 1 86.69 53 GLU B C 1
ATOM 1426 O O . GLU B 1 53 ? 8.977 14.984 -5.738 1 86.69 53 GLU B O 1
ATOM 1431 N N . ILE B 1 54 ? 8.969 16.953 -4.527 1 83.69 54 ILE B N 1
ATOM 1432 C CA . ILE B 1 54 ? 7.875 16.516 -3.664 1 83.69 54 ILE B CA 1
ATOM 1433 C C . ILE B 1 54 ? 6.598 17.266 -4.039 1 83.69 54 ILE B C 1
ATOM 1435 O O . ILE B 1 54 ? 6.395 18.406 -3.633 1 83.69 54 ILE B O 1
ATOM 1439 N N . PRO B 1 55 ? 5.789 16.531 -4.754 1 83.06 55 PRO B N 1
ATOM 1440 C CA . PRO B 1 55 ? 4.52 17.203 -5.074 1 83.06 55 PRO B CA 1
ATOM 1441 C C . PRO B 1 55 ? 3.539 17.188 -3.904 1 83.06 55 PRO B C 1
ATOM 1443 O O . PRO B 1 55 ? 3.561 16.281 -3.08 1 83.06 55 PRO B O 1
ATOM 1446 N N . PRO B 1 56 ? 2.723 18.188 -3.863 1 82.88 56 PRO B N 1
ATOM 1447 C CA . PRO B 1 56 ? 1.739 18.266 -2.781 1 82.88 56 PRO B CA 1
ATOM 1448 C C . PRO B 1 56 ? 0.874 17 -2.686 1 82.88 56 PRO B C 1
ATOM 1450 O O . PRO B 1 56 ? 0.473 16.609 -1.589 1 82.88 56 PRO B O 1
ATOM 1453 N N . ILE B 1 57 ? 0.61 16.375 -3.789 1 85.19 57 ILE B N 1
ATOM 1454 C CA . ILE B 1 57 ? -0.216 15.164 -3.799 1 85.19 57 ILE B CA 1
ATOM 1455 C C . ILE B 1 57 ? 0.474 14.062 -3.006 1 85.19 57 ILE B C 1
ATOM 1457 O O . ILE B 1 57 ? -0.186 13.266 -2.338 1 85.19 57 ILE B O 1
ATOM 1461 N N . ALA B 1 58 ? 1.729 14.055 -3.016 1 86.62 58 ALA B N 1
ATOM 1462 C CA . ALA B 1 58 ? 2.492 13.039 -2.289 1 86.62 58 ALA B CA 1
ATOM 1463 C C . ALA B 1 58 ? 2.414 13.273 -0.782 1 86.62 58 ALA B C 1
ATOM 1465 O O . ALA B 1 58 ? 2.385 12.32 -0.003 1 86.62 58 ALA B O 1
ATOM 1466 N N . ILE B 1 59 ? 2.326 14.508 -0.462 1 80.62 59 ILE B N 1
ATOM 1467 C CA . ILE B 1 59 ? 2.211 14.836 0.954 1 80.62 59 ILE B CA 1
ATOM 1468 C C . ILE B 1 59 ? 0.827 14.445 1.466 1 80.62 59 ILE B C 1
ATOM 1470 O O . ILE B 1 59 ? 0.696 13.891 2.561 1 80.62 59 ILE B O 1
ATOM 1474 N N . LYS B 1 60 ? -0.061 14.672 0.631 1 82.38 60 LYS B N 1
ATOM 1475 C CA . LYS B 1 60 ? -1.446 14.406 1.014 1 82.38 60 LYS B CA 1
ATOM 1476 C C . LYS B 1 60 ? -1.716 12.906 1.117 1 82.38 60 LYS B C 1
ATOM 1478 O O . LYS B 1 60 ? -2.379 12.453 2.053 1 82.38 60 LYS B O 1
ATOM 1483 N N . TYR B 1 61 ? -1.159 12.055 0.203 1 87.06 61 TYR B N 1
ATOM 1484 C CA . TYR B 1 61 ? -1.555 10.648 0.105 1 87.06 61 TYR B CA 1
ATOM 1485 C C . TYR B 1 61 ? -0.409 9.734 0.511 1 87.06 61 TYR B C 1
ATOM 1487 O O . TYR B 1 61 ? -0.629 8.562 0.836 1 87.06 61 TYR B O 1
ATOM 1495 N N . GLY B 1 62 ? 0.746 10.25 0.505 1 89.25 62 GLY B N 1
ATOM 1496 C CA . GLY B 1 62 ? 1.896 9.383 0.696 1 89.25 62 GLY B CA 1
ATOM 1497 C C . GLY B 1 62 ? 2.773 9.805 1.859 1 89.25 62 GLY B C 1
ATOM 1498 O O . GLY B 1 62 ? 4 9.805 1.747 1 89.25 62 GLY B O 1
ATOM 1499 N N . SER B 1 63 ? 2.15 10.211 2.953 1 85.94 63 SER B N 1
ATOM 1500 C CA . SER B 1 63 ? 2.928 10.719 4.078 1 85.94 63 SER B CA 1
ATOM 1501 C C . SER B 1 63 ? 3.879 9.656 4.621 1 85.94 63 SER B C 1
ATOM 1503 O O . SER B 1 63 ? 4.961 9.977 5.109 1 85.94 63 SER B O 1
ATOM 1505 N N . PHE B 1 64 ? 3.494 8.391 4.441 1 90.31 64 PHE B N 1
ATOM 1506 C CA . PHE B 1 64 ? 4.328 7.297 4.93 1 90.31 64 PHE B CA 1
ATOM 1507 C C . PHE B 1 64 ? 5.656 7.254 4.188 1 90.31 64 PHE B C 1
ATOM 1509 O O . PHE B 1 64 ? 6.66 6.781 4.723 1 90.31 64 PHE B O 1
ATOM 1516 N N . MET B 1 65 ? 5.711 7.863 3.008 1 90.69 65 MET B N 1
ATOM 1517 C CA . MET B 1 65 ? 6.918 7.797 2.188 1 90.69 65 MET B CA 1
ATOM 1518 C C . MET B 1 65 ? 7.977 8.766 2.699 1 90.69 65 MET B C 1
ATOM 1520 O O . MET B 1 65 ? 9.141 8.695 2.293 1 90.69 65 MET B O 1
ATOM 1524 N N . PHE B 1 66 ? 7.652 9.578 3.623 1 86.81 66 PHE B N 1
ATOM 1525 C CA . PHE B 1 66 ? 8.586 10.594 4.109 1 86.81 66 PHE B CA 1
ATOM 1526 C C . PHE B 1 66 ? 9.156 10.188 5.465 1 86.81 66 PHE B C 1
ATOM 1528 O O . PHE B 1 66 ? 9.734 11.016 6.172 1 86.81 66 PHE B O 1
ATOM 1535 N N . SER B 1 67 ? 8.984 9 5.777 1 86.44 67 SER B N 1
ATOM 1536 C CA . SER B 1 67 ? 9.586 8.406 6.973 1 86.44 67 SER B CA 1
ATOM 1537 C C . SER B 1 67 ? 10.328 7.117 6.641 1 86.44 67 SER B C 1
ATOM 1539 O O . SER B 1 67 ? 9.977 6.426 5.684 1 86.44 67 SER B O 1
ATOM 1541 N N . PHE B 1 68 ? 11.297 6.824 7.48 1 89.75 68 PHE B N 1
ATOM 1542 C CA . PHE B 1 68 ? 12.039 5.586 7.281 1 89.75 68 PHE B CA 1
ATOM 1543 C C . PHE B 1 68 ? 11.156 4.371 7.543 1 89.75 68 PHE B C 1
ATOM 1545 O O . PHE B 1 68 ? 11.172 3.41 6.773 1 89.75 68 PHE B O 1
ATOM 1552 N N . LEU B 1 69 ? 10.438 4.469 8.555 1 90.75 69 LEU B N 1
ATOM 1553 C CA . LEU B 1 69 ? 9.602 3.334 8.93 1 90.75 69 LEU B CA 1
ATOM 1554 C C . LEU B 1 69 ? 8.492 3.109 7.906 1 90.75 69 LEU B C 1
ATOM 1556 O O . LEU B 1 69 ? 8.25 1.975 7.492 1 90.75 69 LEU B O 1
ATOM 1560 N N . GLY B 1 70 ? 7.867 4.203 7.559 1 92.88 70 GLY B N 1
ATOM 1561 C CA . GLY B 1 70 ? 6.809 4.086 6.574 1 92.88 70 GLY B CA 1
ATOM 1562 C C . GLY B 1 70 ? 7.293 3.561 5.234 1 92.88 70 GLY B C 1
ATOM 1563 O O . GLY B 1 70 ? 6.707 2.635 4.672 1 92.88 70 GLY B O 1
ATOM 1564 N N . ARG B 1 71 ? 8.344 4.133 4.805 1 94.25 71 ARG B N 1
ATOM 1565 C CA . ARG B 1 71 ? 8.93 3.709 3.535 1 94.25 71 ARG B CA 1
ATOM 1566 C C . ARG B 1 71 ? 9.438 2.273 3.621 1 94.25 71 ARG B C 1
ATOM 1568 O O . ARG B 1 71 ? 9.266 1.491 2.684 1 94.25 71 ARG B O 1
ATOM 1575 N N . GLY B 1 72 ? 10.07 1.979 4.691 1 96.19 72 GLY B N 1
ATOM 1576 C CA . GLY B 1 72 ? 10.547 0.623 4.902 1 96.19 72 GLY B CA 1
ATOM 1577 C C . GLY B 1 72 ? 9.438 -0.413 4.871 1 96.19 72 GLY B C 1
ATOM 1578 O O . GLY B 1 72 ? 9.57 -1.453 4.223 1 96.19 72 GLY B O 1
ATOM 1579 N N . PHE B 1 73 ? 8.367 -0.112 5.547 1 96.88 73 PHE B N 1
ATOM 1580 C CA . PHE B 1 73 ? 7.207 -0.993 5.566 1 96.88 73 PHE B CA 1
ATOM 1581 C C . PHE B 1 73 ? 6.664 -1.205 4.16 1 96.88 73 PHE B C 1
ATOM 1583 O O . PHE B 1 73 ? 6.336 -2.33 3.777 1 96.88 73 PHE B O 1
ATOM 1590 N N . PHE B 1 74 ? 6.613 -0.165 3.396 1 98 74 PHE B N 1
ATOM 1591 C CA . PHE B 1 74 ? 6.121 -0.232 2.025 1 98 74 PHE B CA 1
ATOM 1592 C C . PHE B 1 74 ? 7.035 -1.09 1.161 1 98 74 PHE B C 1
ATOM 1594 O O . PHE B 1 74 ? 6.562 -1.945 0.408 1 98 74 PHE B O 1
ATOM 1601 N N . TYR B 1 75 ? 8.312 -0.85 1.27 1 98.62 75 TYR B N 1
ATOM 1602 C CA . TYR B 1 75 ? 9.266 -1.643 0.503 1 98.62 75 TYR B CA 1
ATOM 1603 C C . TYR B 1 75 ? 9.18 -3.115 0.886 1 98.62 75 TYR B C 1
ATOM 1605 O O . TYR B 1 75 ? 9.242 -3.992 0.022 1 98.62 75 TYR B O 1
ATOM 1613 N N . ALA B 1 76 ? 9.062 -3.369 2.143 1 98.44 76 ALA B N 1
ATOM 1614 C CA . ALA B 1 76 ? 8.969 -4.754 2.594 1 98.44 76 ALA B CA 1
ATOM 1615 C C . ALA B 1 76 ? 7.719 -5.43 2.041 1 98.44 76 ALA B C 1
ATOM 1617 O O . ALA B 1 76 ? 7.77 -6.574 1.584 1 98.44 76 ALA B O 1
ATOM 1618 N N . PHE B 1 77 ? 6.629 -4.73 2.045 1 98.56 77 PHE B N 1
ATOM 1619 C CA . PHE B 1 77 ? 5.383 -5.254 1.506 1 98.56 77 PHE B CA 1
ATOM 1620 C C . PHE B 1 77 ? 5.512 -5.539 0.014 1 98.56 77 PHE B C 1
ATOM 1622 O O . PHE B 1 77 ? 5.254 -6.656 -0.437 1 98.56 77 PHE B O 1
ATOM 1629 N N . MET B 1 78 ? 5.895 -4.484 -0.696 1 98.69 78 MET B N 1
ATOM 1630 C CA . MET B 1 78 ? 6.023 -4.633 -2.143 1 98.69 78 MET B CA 1
ATOM 1631 C C . MET B 1 78 ? 7.082 -5.672 -2.49 1 98.69 78 MET B C 1
ATOM 1633 O O . MET B 1 78 ? 6.938 -6.414 -3.463 1 98.69 78 MET B O 1
ATOM 1637 N N . GLY B 1 79 ? 8.203 -5.617 -1.718 1 98.75 79 GLY B N 1
ATOM 1638 C CA . GLY B 1 79 ? 9.234 -6.617 -1.934 1 98.75 79 GLY B CA 1
ATOM 1639 C C . GLY B 1 79 ? 8.734 -8.039 -1.755 1 98.75 79 GLY B C 1
ATOM 1640 O O . GLY B 1 79 ? 9.055 -8.922 -2.551 1 98.75 79 GLY B O 1
ATOM 1641 N N . THR B 1 80 ? 7.969 -8.25 -0.71 1 98.19 80 THR B N 1
ATOM 1642 C CA . THR B 1 80 ? 7.402 -9.578 -0.484 1 98.19 80 THR B CA 1
ATOM 1643 C C . THR B 1 80 ? 6.453 -9.961 -1.616 1 98.19 80 THR B C 1
ATOM 1645 O O . THR B 1 80 ? 6.449 -11.109 -2.066 1 98.19 80 THR B O 1
ATOM 1648 N N . LEU B 1 81 ? 5.656 -9.062 -2.047 1 97.75 81 LEU B N 1
ATOM 1649 C CA . LEU B 1 81 ? 4.75 -9.297 -3.166 1 97.75 81 LEU B CA 1
ATOM 1650 C C . LEU B 1 81 ? 5.52 -9.75 -4.402 1 97.75 81 LEU B C 1
ATOM 1652 O O . LEU B 1 81 ? 5.195 -10.781 -5 1 97.75 81 LEU B O 1
ATOM 1656 N N . LEU B 1 82 ? 6.535 -9.008 -4.746 1 98.06 82 LEU B N 1
ATOM 1657 C CA . LEU B 1 82 ? 7.316 -9.344 -5.934 1 98.06 82 LEU B CA 1
ATOM 1658 C C . LEU B 1 82 ? 8.094 -10.641 -5.727 1 98.06 82 LEU B C 1
ATOM 1660 O O . LEU B 1 82 ? 8.266 -11.414 -6.668 1 98.06 82 LEU B O 1
ATOM 1664 N N . PHE B 1 83 ? 8.539 -10.781 -4.531 1 97.12 83 PHE B N 1
ATOM 1665 C CA . PHE B 1 83 ? 9.289 -11.984 -4.191 1 97.12 83 PHE B CA 1
ATOM 1666 C C . PHE B 1 83 ? 8.414 -13.227 -4.371 1 97.12 83 PHE B C 1
ATOM 1668 O O . PHE B 1 83 ? 8.93 -14.312 -4.66 1 97.12 83 PHE B O 1
ATOM 1675 N N . SER B 1 84 ? 7.117 -13.086 -4.188 1 95.06 84 SER B N 1
ATOM 1676 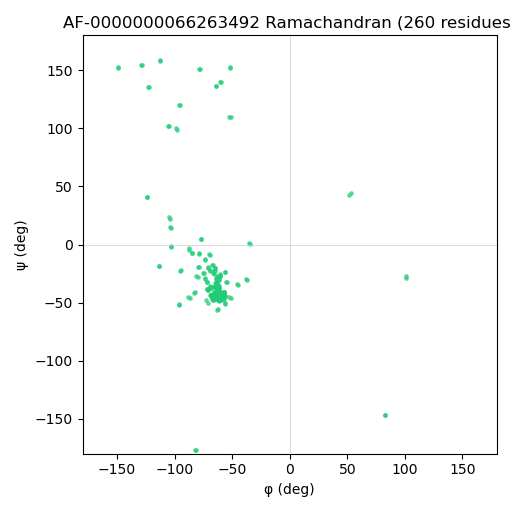C CA . SER B 1 84 ? 6.195 -14.211 -4.277 1 95.06 84 SER B CA 1
ATOM 1677 C C . SER B 1 84 ? 5.988 -14.648 -5.723 1 95.06 84 SER B C 1
ATOM 1679 O O . SER B 1 84 ? 5.418 -15.703 -5.984 1 95.06 84 SER B O 1
ATOM 1681 N N . TYR B 1 85 ? 6.426 -13.82 -6.586 1 92.69 85 TYR B N 1
ATOM 1682 C CA . TYR B 1 85 ? 6.309 -14.188 -7.992 1 92.69 85 TYR B CA 1
ATOM 1683 C C . TYR B 1 85 ? 7.445 -15.117 -8.406 1 92.69 85 TYR B C 1
ATOM 1685 O O . TYR B 1 85 ? 8.164 -15.648 -7.555 1 92.69 85 TYR B O 1
ATOM 1693 N N . SER B 1 86 ? 7.516 -15.484 -9.633 1 88.31 86 SER B N 1
ATOM 1694 C CA . SER B 1 86 ? 8.539 -16.406 -10.102 1 88.31 86 SER B CA 1
ATOM 1695 C C . SER B 1 86 ? 9.523 -15.727 -11.047 1 88.31 86 SER B C 1
ATOM 1697 O O . SER B 1 86 ? 9.297 -14.586 -11.461 1 88.31 86 SER B O 1
ATOM 1699 N N . GLY B 1 87 ? 10.695 -16.344 -11.148 1 91.25 87 GLY B N 1
ATOM 1700 C CA . GLY B 1 87 ? 11.664 -15.883 -12.117 1 91.25 87 GLY B CA 1
ATOM 1701 C C . GLY B 1 87 ? 12.484 -14.703 -11.633 1 91.25 87 GLY B C 1
ATOM 1702 O O . GLY B 1 87 ? 12.844 -14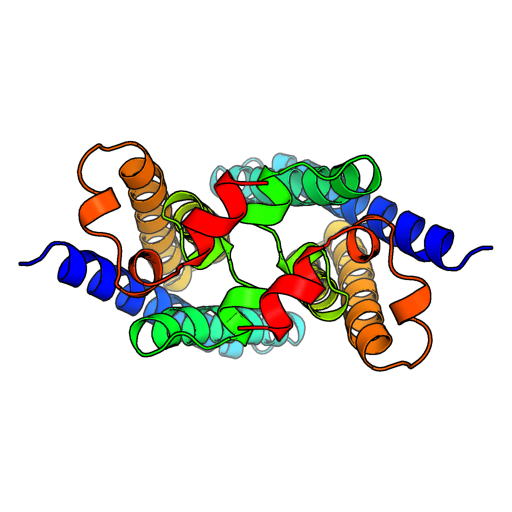.641 -10.453 1 91.25 87 GLY B O 1
ATOM 1703 N N . PHE B 1 88 ? 12.82 -13.852 -12.602 1 95.88 88 PHE B N 1
ATOM 1704 C CA . PHE B 1 88 ? 13.68 -12.703 -12.344 1 95.88 88 PHE B CA 1
ATOM 1705 C C . PHE B 1 88 ? 13.008 -11.727 -11.383 1 95.88 88 PHE B C 1
ATOM 1707 O O . PHE B 1 88 ? 13.672 -11.109 -10.555 1 95.88 88 PHE B O 1
ATOM 1714 N N . THR B 1 89 ? 11.734 -11.672 -11.492 1 96.81 89 THR B N 1
ATOM 1715 C CA . THR B 1 89 ? 10.984 -10.766 -10.633 1 96.81 89 THR B CA 1
ATOM 1716 C C . THR B 1 89 ? 11.109 -11.188 -9.172 1 96.81 89 THR B C 1
ATOM 1718 O O . THR B 1 89 ? 11.141 -10.336 -8.273 1 96.81 89 THR B O 1
ATOM 1721 N N . SER B 1 90 ? 11.203 -12.477 -8.922 1 97 90 SER B N 1
ATOM 1722 C CA . SER B 1 90 ? 11.367 -12.961 -7.555 1 97 90 SER B CA 1
ATOM 1723 C C . SER B 1 90 ? 12.688 -12.477 -6.957 1 97 90 SER B C 1
ATOM 1725 O O . SER B 1 90 ? 12.734 -12.062 -5.797 1 97 90 SER B O 1
ATOM 1727 N N . PHE B 1 91 ? 13.656 -12.484 -7.758 1 98.06 91 PHE B N 1
ATOM 1728 C CA . PHE B 1 91 ? 14.961 -12.023 -7.312 1 98.06 91 PHE B CA 1
ATOM 1729 C C . PHE B 1 91 ? 14.93 -10.523 -7.012 1 98.06 91 PHE B C 1
ATOM 1731 O O . PHE B 1 91 ? 15.43 -10.086 -5.973 1 98.06 91 PHE B O 1
ATOM 1738 N N . LEU B 1 92 ? 14.328 -9.781 -7.895 1 98.44 92 LEU B N 1
ATOM 1739 C CA . LEU B 1 92 ? 14.211 -8.344 -7.695 1 98.44 92 LEU B CA 1
ATOM 1740 C C . LEU B 1 92 ? 13.414 -8.031 -6.434 1 98.44 92 LEU B C 1
ATOM 1742 O O . LEU B 1 92 ? 13.773 -7.121 -5.68 1 98.44 92 LEU B O 1
ATOM 1746 N N . GLY B 1 93 ? 12.352 -8.805 -6.238 1 98.44 93 GLY B N 1
ATOM 1747 C CA . GLY B 1 93 ? 11.539 -8.625 -5.043 1 98.44 93 GLY B CA 1
ATOM 1748 C C . GLY B 1 93 ? 12.312 -8.867 -3.758 1 98.44 93 GLY B C 1
ATOM 1749 O O . GLY B 1 93 ? 12.125 -8.156 -2.771 1 98.44 93 GLY B O 1
ATOM 1750 N N . PHE B 1 94 ? 13.164 -9.844 -3.846 1 98.19 94 PHE B N 1
ATOM 1751 C CA . PHE B 1 94 ? 14 -10.148 -2.688 1 98.19 94 PHE B CA 1
ATOM 1752 C C . PHE B 1 94 ? 14.891 -8.961 -2.34 1 98.19 94 PHE B C 1
ATOM 1754 O O . PHE B 1 94 ? 15.039 -8.617 -1.167 1 98.19 94 PHE B O 1
ATOM 1761 N N . LEU B 1 95 ? 15.438 -8.375 -3.301 1 98.62 95 LEU B N 1
ATOM 1762 C CA . LEU B 1 95 ? 16.281 -7.215 -3.074 1 98.62 95 LEU B CA 1
ATOM 1763 C C . LEU B 1 95 ? 15.492 -6.074 -2.445 1 98.62 95 LEU B C 1
ATOM 1765 O O . LEU B 1 95 ? 15.977 -5.414 -1.52 1 98.62 95 LEU B O 1
ATOM 1769 N N . VAL B 1 96 ? 14.328 -5.848 -2.939 1 98.81 96 VAL B N 1
ATOM 1770 C CA . VAL B 1 96 ? 13.492 -4.773 -2.412 1 98.81 96 VAL B CA 1
ATOM 1771 C C . VAL B 1 96 ? 13.094 -5.09 -0.974 1 98.81 96 VAL B C 1
ATOM 1773 O O . VAL B 1 96 ? 13.016 -4.195 -0.13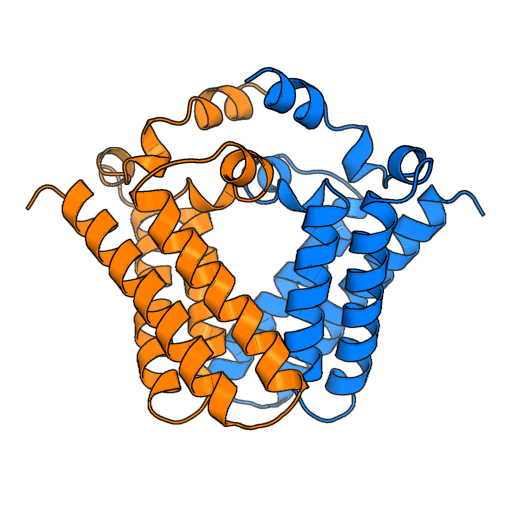 1 98.81 96 VAL B O 1
ATOM 1776 N N . LEU B 1 97 ? 12.773 -6.348 -0.724 1 98.62 97 LEU B N 1
ATOM 1777 C CA . LEU B 1 97 ? 12.445 -6.77 0.634 1 98.62 97 LEU B CA 1
ATOM 1778 C C . LEU B 1 97 ? 13.602 -6.465 1.589 1 98.62 97 LEU B C 1
ATOM 1780 O O . LEU B 1 97 ? 13.375 -5.957 2.689 1 98.62 97 LEU B O 1
ATOM 1784 N N . LEU B 1 98 ? 14.766 -6.688 1.16 1 98.44 98 LEU B N 1
ATOM 1785 C CA . LEU B 1 98 ? 15.938 -6.383 1.969 1 98.44 98 LEU B CA 1
ATOM 1786 C C . LEU B 1 98 ? 16.062 -4.883 2.209 1 98.44 98 LEU B C 1
ATOM 1788 O O . LEU B 1 98 ? 16.375 -4.449 3.32 1 98.44 98 LEU B O 1
ATOM 1792 N N . ALA B 1 99 ? 15.867 -4.137 1.154 1 98 99 ALA B N 1
ATOM 1793 C CA . ALA B 1 99 ? 15.883 -2.684 1.312 1 98 99 ALA B CA 1
ATOM 1794 C C . ALA B 1 99 ? 14.844 -2.232 2.334 1 98 99 ALA B C 1
ATOM 1796 O O . ALA B 1 99 ? 15.102 -1.34 3.143 1 98 99 ALA B O 1
ATOM 1797 N N . GLY B 1 100 ? 13.68 -2.877 2.242 1 98.19 100 GLY B N 1
ATOM 1798 C CA . GLY B 1 100 ? 12.641 -2.547 3.207 1 98.19 100 GLY B CA 1
ATOM 1799 C C . GLY B 1 100 ? 13.055 -2.822 4.641 1 98.19 100 GLY B C 1
ATOM 1800 O O . GLY B 1 100 ? 12.859 -1.981 5.52 1 98.19 100 GLY B O 1
ATOM 1801 N N . ILE B 1 101 ? 13.609 -3.932 4.867 1 97.38 101 ILE B N 1
ATOM 1802 C CA . ILE B 1 101 ? 14.078 -4.305 6.199 1 97.38 101 ILE B CA 1
ATOM 1803 C C . ILE B 1 101 ? 15.164 -3.332 6.652 1 97.38 101 ILE B C 1
ATOM 1805 O O . ILE B 1 101 ? 15.172 -2.889 7.801 1 97.38 101 ILE B O 1
ATOM 1809 N N . ALA B 1 102 ? 16.031 -3.018 5.789 1 95.44 102 ALA B N 1
ATOM 1810 C CA . ALA B 1 102 ? 17.109 -2.082 6.098 1 95.44 102 ALA B CA 1
ATOM 1811 C C . ALA B 1 102 ? 16.547 -0.709 6.469 1 95.44 102 ALA B C 1
ATOM 1813 O O . ALA B 1 102 ? 17.016 -0.08 7.422 1 95.44 102 ALA B O 1
ATOM 1814 N N . TYR B 1 103 ? 15.586 -0.261 5.68 1 95 103 TYR B N 1
ATOM 1815 C CA . TYR B 1 103 ? 14.961 1.026 5.977 1 95 103 TYR B CA 1
ATOM 1816 C C . TYR B 1 103 ? 14.289 1.004 7.344 1 95 103 TYR B C 1
ATOM 1818 O O . TYR B 1 103 ? 14.398 1.96 8.117 1 95 103 TYR B O 1
ATOM 1826 N N . CYS B 1 104 ? 13.562 -0.061 7.629 1 95.06 104 CYS B N 1
ATOM 1827 C CA . CYS B 1 104 ? 12.938 -0.177 8.945 1 95.06 104 CYS B CA 1
ATOM 1828 C C . CYS B 1 104 ? 13.984 -0.149 10.047 1 95.06 104 CYS B C 1
ATOM 1830 O O . CYS B 1 104 ? 13.789 0.499 11.078 1 95.06 104 CYS B O 1
ATOM 1832 N N . GLY B 1 105 ? 15.07 -0.866 9.859 1 93.56 105 GLY B N 1
ATOM 1833 C CA . GLY B 1 105 ? 16.156 -0.861 10.82 1 93.56 105 GLY B CA 1
ATOM 1834 C C . GLY B 1 105 ? 16.797 0.506 11 1 93.56 105 GLY B C 1
ATOM 1835 O O . GLY B 1 105 ? 17.156 0.884 12.117 1 93.56 105 GLY B O 1
ATOM 1836 N N . ALA B 1 106 ? 16.875 1.236 9.922 1 90.38 106 ALA B N 1
ATOM 1837 C CA . ALA B 1 106 ? 17.484 2.561 9.961 1 90.38 106 ALA B CA 1
ATOM 1838 C C . ALA B 1 106 ? 16.688 3.512 10.844 1 90.38 106 ALA B C 1
ATOM 1840 O O . ALA B 1 106 ? 17.25 4.453 11.414 1 90.38 106 ALA B O 1
ATOM 1841 N N . ASN B 1 107 ? 15.375 3.242 10.906 1 87.62 107 ASN B N 1
ATOM 1842 C CA . ASN B 1 107 ? 14.531 4.059 11.773 1 87.62 107 ASN B CA 1
ATOM 1843 C C . ASN B 1 107 ? 14.969 3.967 13.234 1 87.62 107 ASN B C 1
ATOM 1845 O O . ASN B 1 107 ? 14.727 4.887 14.016 1 87.62 107 ASN B O 1
ATOM 1849 N N . TYR B 1 108 ? 15.594 2.877 13.578 1 88.94 108 TYR B N 1
ATOM 1850 C CA . TYR B 1 108 ? 15.953 2.66 14.977 1 88.94 108 TYR B CA 1
ATOM 1851 C C . TYR B 1 108 ? 17.438 2.92 15.203 1 88.94 108 TYR B C 1
ATOM 1853 O O . TYR B 1 108 ? 17.938 2.727 16.312 1 88.94 108 TYR B O 1
ATOM 1861 N N . VAL B 1 109 ? 18.125 3.229 14.234 1 84.38 109 VAL B N 1
ATOM 1862 C CA . VAL B 1 109 ? 19.547 3.566 14.359 1 84.38 109 VAL B CA 1
ATOM 1863 C C . VAL B 1 109 ? 19.703 5.082 14.461 1 84.38 109 VAL B C 1
ATOM 1865 O O . VAL B 1 109 ? 19.359 5.809 13.523 1 84.38 109 VAL B O 1
ATOM 1868 N N . ALA B 1 110 ? 20.281 5.434 15.586 1 75.31 110 ALA B N 1
ATOM 1869 C CA . ALA B 1 110 ? 20.5 6.852 15.844 1 75.31 110 ALA B CA 1
ATOM 1870 C C . ALA B 1 110 ? 21.469 7.453 14.828 1 75.31 110 ALA B C 1
ATOM 1872 O O . ALA B 1 110 ? 22.422 6.797 14.398 1 75.31 110 ALA B O 1
ATOM 1873 N N . GLY B 1 111 ? 21.219 8.594 14.312 1 75.44 111 GLY B N 1
ATOM 1874 C CA . GLY B 1 111 ? 22.109 9.281 13.391 1 75.44 111 GLY B CA 1
ATOM 1875 C C . GLY B 1 111 ? 21.688 9.156 11.938 1 75.44 111 GLY B C 1
ATOM 1876 O O . GLY B 1 111 ? 22 10.016 11.117 1 75.44 111 GLY B O 1
ATOM 1877 N N . LEU B 1 112 ? 20.969 8 11.695 1 75.31 112 LEU B N 1
ATOM 1878 C CA . LEU B 1 112 ? 20.594 7.809 10.297 1 75.31 112 LEU B CA 1
ATOM 1879 C C . LEU B 1 112 ? 19.438 8.734 9.914 1 75.31 112 LEU B C 1
ATOM 1881 O O . LEU B 1 112 ? 19.25 9.039 8.734 1 75.31 112 LEU B O 1
ATOM 1885 N N . GLN B 1 113 ? 18.719 9.109 10.859 1 69.25 113 GLN B N 1
ATOM 1886 C CA . GLN B 1 113 ? 17.609 10.016 10.602 1 69.25 113 GLN B CA 1
ATOM 1887 C C . GLN B 1 113 ? 18.109 11.352 10.047 1 69.25 113 GLN B C 1
ATOM 1889 O O . GLN B 1 113 ? 17.391 12.016 9.289 1 69.25 113 GLN B O 1
ATOM 1894 N N . ASP B 1 114 ? 19.375 11.625 10.469 1 68.06 114 ASP B N 1
ATOM 1895 C CA . ASP B 1 114 ? 19.969 12.875 10.023 1 68.06 114 ASP B CA 1
ATOM 1896 C C . ASP B 1 114 ? 20.297 12.836 8.539 1 68.06 114 ASP B C 1
ATOM 1898 O O . ASP B 1 114 ? 20.516 13.875 7.91 1 68.06 114 ASP B O 1
ATOM 1902 N N . TYR B 1 115 ? 20.391 11.594 8.062 1 65.81 115 TYR B N 1
ATOM 1903 C CA . TYR B 1 115 ? 20.75 11.438 6.66 1 65.81 115 TYR B CA 1
ATOM 1904 C C . TYR B 1 115 ? 19.531 11.078 5.82 1 65.81 115 TYR B C 1
ATOM 1906 O O . TYR B 1 115 ? 19.656 10.531 4.723 1 65.81 115 TYR B O 1
ATOM 1914 N N . ALA B 1 116 ? 18.422 11.406 6.352 1 66.5 116 ALA B N 1
ATOM 1915 C CA . ALA B 1 116 ? 17.188 11.109 5.629 1 66.5 116 ALA B CA 1
ATOM 1916 C C . ALA B 1 116 ? 17.172 11.805 4.27 1 66.5 116 ALA B C 1
ATOM 1918 O O . ALA B 1 116 ? 17.734 12.898 4.113 1 66.5 116 ALA B O 1
ATOM 1919 N N . PRO B 1 117 ? 16.641 10.969 3.32 1 64.94 117 PRO B N 1
ATOM 1920 C CA . PRO B 1 117 ? 16.562 11.57 1.985 1 64.94 117 PRO B CA 1
ATOM 1921 C C . PRO B 1 117 ? 15.867 12.93 1.988 1 64.94 117 PRO B C 1
ATOM 1923 O O . PRO B 1 117 ? 15.172 13.273 2.949 1 64.94 117 PRO B O 1
ATOM 1926 N N . ARG B 1 118 ? 16.203 13.742 1.065 1 62.78 118 ARG B N 1
ATOM 1927 C CA . ARG B 1 118 ? 15.688 15.102 0.925 1 62.78 118 ARG B CA 1
ATOM 1928 C C . ARG B 1 118 ? 14.172 15.133 1.098 1 62.78 118 ARG B C 1
ATOM 1930 O O . ARG B 1 118 ? 13.633 16.062 1.691 1 62.78 118 ARG B O 1
ATOM 1937 N N . SER B 1 119 ? 13.547 14.148 0.693 1 61.31 119 SER B N 1
ATOM 1938 C CA . SER B 1 119 ? 12.086 14.117 0.74 1 61.31 119 SER B CA 1
ATOM 1939 C C . SER B 1 119 ? 11.586 14.031 2.176 1 61.31 119 SER B C 1
ATOM 1941 O O . SER B 1 119 ? 10.453 14.438 2.467 1 61.31 119 SER B O 1
ATOM 1943 N N . MET B 1 120 ? 12.422 13.547 3.104 1 62.97 120 MET B N 1
ATOM 1944 C CA . MET B 1 120 ? 12.023 13.344 4.492 1 62.97 120 MET B CA 1
ATOM 1945 C C . MET B 1 120 ? 12.398 14.547 5.348 1 62.97 120 MET B C 1
ATOM 1947 O O . MET B 1 120 ? 11.914 14.695 6.469 1 62.97 120 MET B O 1
ATOM 1951 N N . ARG B 1 121 ? 13.32 15.32 4.941 1 57.59 121 ARG B N 1
ATOM 1952 C CA . ARG B 1 121 ? 13.883 16.406 5.73 1 57.59 121 ARG B CA 1
ATOM 1953 C C . ARG B 1 121 ? 13.086 17.703 5.52 1 57.59 121 ARG B C 1
ATOM 1955 O O . ARG B 1 121 ? 12.906 18.484 6.453 1 57.59 121 ARG B O 1
ATOM 1962 N N . ASP B 1 122 ? 12.812 17.969 4.34 1 51.78 122 ASP B N 1
ATOM 1963 C CA . ASP B 1 122 ? 12.266 19.281 4.031 1 51.78 122 ASP B CA 1
ATOM 1964 C C . ASP B 1 122 ? 10.789 19.375 4.406 1 51.78 122 ASP B C 1
ATOM 1966 O O . ASP B 1 122 ? 10.117 20.359 4.078 1 51.78 122 ASP B O 1
ATOM 1970 N N . ASN B 1 123 ? 10.32 18.266 5.047 1 51.28 123 ASN B N 1
ATOM 1971 C CA . ASN B 1 123 ? 8.867 18.406 5.148 1 51.28 123 ASN B CA 1
ATOM 1972 C C . ASN B 1 123 ? 8.445 18.922 6.52 1 51.28 123 ASN B C 1
ATOM 1974 O O . ASN B 1 123 ? 8.922 18.422 7.547 1 51.28 123 ASN B O 1
ATOM 1978 N N . ASP B 1 124 ? 8.18 20.109 6.625 1 47.88 124 ASP B N 1
ATOM 1979 C CA . ASP B 1 124 ? 7.488 20.719 7.754 1 47.88 124 ASP B CA 1
ATOM 1980 C C . ASP B 1 124 ? 6.414 19.781 8.312 1 47.88 124 ASP B C 1
ATOM 1982 O O . ASP B 1 124 ? 5.656 20.172 9.203 1 47.88 124 ASP B O 1
ATOM 1986 N N . TRP B 1 125 ? 6.309 18.672 7.77 1 47.25 125 TRP B N 1
ATOM 1987 C CA . TRP B 1 125 ? 5.223 17.75 8.117 1 47.25 125 TRP B CA 1
ATOM 1988 C C . TRP B 1 125 ? 5.434 17.172 9.508 1 47.25 125 TRP B C 1
ATOM 1990 O O . TRP B 1 125 ? 4.508 17.141 10.328 1 47.25 125 TRP B O 1
ATOM 2000 N N . ASP B 1 126 ? 6.59 16.656 9.82 1 50.53 126 ASP B N 1
ATOM 2001 C CA . ASP B 1 126 ? 6.883 16.094 11.133 1 50.53 126 ASP B CA 1
ATOM 2002 C C . ASP B 1 126 ? 6.523 17.062 12.25 1 50.53 126 ASP B C 1
ATOM 2004 O O . ASP B 1 126 ? 5.957 16.672 13.273 1 50.53 126 ASP B O 1
ATOM 2008 N N . ASP B 1 127 ? 6.918 18.234 12.031 1 46.75 127 ASP B N 1
ATOM 2009 C CA . ASP B 1 127 ? 6.684 19.234 13.078 1 46.75 127 ASP B CA 1
ATOM 2010 C C . ASP B 1 127 ? 5.188 19.438 13.312 1 46.75 127 ASP B C 1
ATOM 2012 O O . ASP B 1 127 ? 4.758 19.641 14.445 1 46.75 127 ASP B O 1
ATOM 2016 N N . ASN B 1 128 ? 4.422 19.328 12.312 1 43 128 ASN B N 1
ATOM 2017 C CA . ASN B 1 128 ? 2.998 19.625 12.461 1 43 128 ASN B CA 1
ATOM 2018 C C . ASN B 1 128 ? 2.24 18.453 13.062 1 43 128 ASN B C 1
ATOM 2020 O O . ASN B 1 128 ? 1.255 18.641 13.773 1 43 128 ASN B O 1
ATOM 2024 N N . VAL B 1 129 ? 2.631 17.203 12.93 1 50.94 129 VAL B N 1
ATOM 2025 C CA . VAL B 1 129 ? 1.916 16.031 13.445 1 50.94 129 VAL B CA 1
ATOM 2026 C C . VAL B 1 129 ? 2.27 15.82 14.914 1 50.94 129 VAL B C 1
ATOM 2028 O O . VAL B 1 129 ? 1.457 15.312 15.688 1 50.94 129 VAL B O 1
ATOM 2031 N N . ASP B 1 130 ? 3.514 15.969 15.344 1 45.5 130 ASP B N 1
ATOM 2032 C CA . ASP B 1 130 ? 3.883 15.867 16.75 1 45.5 130 ASP B CA 1
ATOM 2033 C C . ASP B 1 130 ? 3.08 16.859 17.594 1 45.5 130 ASP B C 1
ATOM 2035 O O . ASP B 1 130 ? 2.945 16.672 18.812 1 45.5 130 ASP B O 1
ATOM 2039 N N . GLU B 1 131 ? 2.596 17.875 17.062 1 42.78 131 GLU B N 1
ATOM 2040 C CA . GLU B 1 131 ? 1.871 18.891 17.812 1 42.78 131 GLU B CA 1
ATOM 2041 C C . GLU B 1 131 ? 0.388 18.547 17.922 1 42.78 131 GLU B C 1
ATOM 2043 O O . GLU B 1 131 ? -0.355 19.203 18.656 1 42.78 131 GLU B O 1
ATOM 2048 N N . VAL B 1 132 ? -0.015 17.5 17.281 1 43.66 132 VAL B N 1
ATOM 2049 C CA . VAL B 1 132 ? -1.428 17.188 17.453 1 43.66 132 VAL B CA 1
ATOM 2050 C C . VAL B 1 132 ? -1.581 16.031 18.438 1 43.66 132 VAL B C 1
ATOM 2052 O O . VAL B 1 132 ? -0.749 15.117 18.484 1 43.66 132 VAL B O 1
#

Solvent-accessible surface area (backbone atoms only — not comparable to full-atom values): 12914 Å² total; per-residue (Å²): 128,62,55,33,56,51,48,45,49,50,40,42,48,47,12,49,47,29,34,50,44,14,56,58,37,45,70,69,74,40,72,57,40,37,54,45,15,50,51,36,27,50,54,8,51,50,46,39,42,41,75,75,46,80,53,69,66,43,57,55,47,38,35,17,64,43,36,44,47,40,34,7,51,50,32,29,51,54,8,34,55,34,32,64,46,67,69,70,41,16,55,53,10,46,52,31,25,49,51,6,51,49,30,38,52,39,59,74,36,86,70,47,68,78,34,41,35,70,61,41,61,73,43,71,53,63,66,58,55,76,71,101,128,62,56,34,56,52,47,45,49,49,40,42,50,47,12,48,47,30,34,51,44,13,54,58,37,45,69,68,74,39,74,57,41,36,53,44,16,50,51,36,27,51,54,8,51,49,46,37,42,40,74,76,48,79,52,70,66,43,58,56,48,38,35,17,64,41,35,44,47,42,35,8,52,50,32,30,50,52,8,34,54,34,33,62,45,69,69,70,42,16,56,53,10,47,53,31,25,51,51,6,51,51,29,38,51,40,60,73,37,85,69,47,68,78,33,41,37,70,60,42,63,74,43,70,53,64,68,57,56,75,72,101

Nearest PDB structures (foldseek):
  6uw4-assembly1_A  TM=2.775E-01  e=8.160E+00  Homo sapiens
  6uw4-assembly1_A  TM=2.775E-01  e=7.985E+00  Homo sapiens

Secondary structure (DSSP, 8-state):
--HHHHHHHHHHHHHHHHHHHHHHHHTT--HHHHHHHHHHHHHHHHHHHTTT---HHHHHH-GGGGSHHHHHHHHHHHHHHHHTS-THHHHHHHHHHHHHHHHHHHTTSTTGGGG--HHHHS-THHHHHHT-/--HHHHHHHHHHHHHHHHHHHHHHHHTT--HHHHHHHHHHHHHHHHHHHTTT---HHHHHH-GGGGSHHHHHHHHHHHHHHHHTS-THHHHHHHHHHHHHHHHHHHTTSTTGGGG--HHHHS-THHHHHHT-

InterPro domains:
  IPR013714 Golgi apparatus membrane protein TVP15 [PF08507] (5-113)
  IPR013714 Golgi apparatus membrane protein TVP15 [PTHR28128] (6-130)

Radius of gyration: 18.08 Å; Cα contacts (8 Å, |Δi|>4): 372; chains: 2; bounding box: 59×49×39 Å

GO terms:
  GO:0005794 Golgi apparatus (C, HDA)

Sequence (264 aa):
MDKTKMFSAINLGVGGIFVLSGFIKLFSFSFVNALLALFIIVFGLGTIGLEKEIPPIAIKYGSFMFSFLGRGFFYAFMGTLLFSYSGFTSFLGFLVLLAGIAYCGANYVAGLQDYAPRSMRDNDWDDNVDEVMDKTKMFSAINLGVGGIFVLSGFIKLFSFSFVNALLALFIIVFGLGTIGLEKEIPPIAIKYGSFMFSFLGRGFFYAFMGTLLFSYSGFTSFLGFLVLLAGIAYCGANYVAGLQDYAPRSMRDNDWDDNVDEV

Organism: Schizosaccharomyces pombe (strain 972 / ATCC 24843) (NCBI:txid284812)

Foldseek 3Di:
DQLLVVVLVVLLLLLVLLLVLLVVQVVVVDPVSVVVSVVSNVVSVVSNVLLVDDDPVCVVPPVLCLALLSVLVVLLVQLVVQLPDDDPSVVSSVSSNVVSVVSNVLNVDPPSLVSGHPSNPPDCVVVVVVVD/DQLLVVVLVVLLLLLVLLLVLLVVQVVVVDPVSVVVSVVSNVVSVVSNVLLVDDDPVCVVPPVLCLALLSVLVVLLVQLVVQLPDDDPSVVSSVVSNVVSVVSNVLNVDPPSLVSGHPSNPPDCVVVVVVVD